Protein AF-A0A223D2G5-F1 (afdb_monomer)

Foldseek 3Di:
DDDDDDDDDDDDDDDDDPDDDDDPPDPVPPDPPDLQAEEEEEAQDDDPVSVVVLVVLLVVLCVVLNHHYYYFYLVDVVRVVCQVVPPNHAEYEYAPPRPCPLVVCVVCLRHAYEHEKDDDFDPHFRYEYEYAPLLLLLLQLLQVQLQLQVPPPKAAEEEDQDDDDLPRSSLLSSQLSVVVNVDDDHHHYDHLCLLLLNDPDDDDDDDDDSPDPDGITQAYEHPDDHDPSSLVSCVPPNHAYEYSIDDSDDDRPPVRDQKYFDDCVSQSSNVVSVCSSVVNDTHRYYDHTDDLAGMDGPHCVSGPDSVVVVVRNVQVVCVVVVVDDSNVSSVVVVVVVVPD

Nearest PDB structures (foldseek):
  2fqy-assembly1_A  TM=5.057E-01  e=6.078E-10  Treponema pallidum
  6shu-assembly1_A  TM=5.256E-01  e=7.507E-08  Borreliella burgdorferi JD1
  4pev-assembly3_B  TM=4.619E-01  e=1.802E-08  Aeropyrum pernix K1
  4rk1-assembly1_A  TM=4.057E-01  e=1.347E-04  Enterococcus faecium DO
  4rk1-assembly2_D  TM=4.152E-01  e=3.285E-04  Enterococcus faecium DO

Mean predicted aligned error: 11.19 Å

Organism: NCBI:txid1214604

Sequence (340 aa):
MKQGIRKLIAAGCLTAVFVSGCYKPTFENMEPSSIKWSMSFVSTAENEEEKHSVEQLVSEVASENGLSSAVVYSTDANALSQVTEYPGLDLVVAAADTPQIGELAAKHPELRFSLLGDTAEPKLSNVRHLIHDRKKLLFLAGFLAAEANRTSNAPFTVLVKEPRSADDADWQMILAGHHYAGRNDVPQQVTISALEGTTTGQGEVGQQNPGTSKLSGLSMVLLDPPSDRAWERLKASNQVLIRTDERATAVPLQDRVIAQPASLYEAALRQEAKLLVSGSWTGQQNVTLTGKRTFQVLTPAAFANGQIDVRLELIEEQIGAGSLNPEQYIAAVRQGNRAD

Secondary structure (DSSP, 8-state):
--------------------------GGG---SS---EEEEEE---SHHHHHHHHHHHHHHHHHHT-EEEEEETTSTTHHHHHTTSTT--EEEEETTSTTHHHHHHH-TTSEEEEESS-SPP-STTEEEEE--HHHHHHHHHHHHHHHTTT-SSPPEEEESSPPPTT-HHHHHHHHHHHHTT--S-PEEEEHHHHHT-----S------TT-----SSEEEE-SPPPHHHHHHHTT---EEEE----SS--TTGGGEEEEEPP-HHHHHHHHHHHHHTT----SEEEE---S-SEEES-GGGSSSTTHHHHHHHHHHHHHTTSS-TTHHHHHHHHHTT--

Radius of gyration: 28.2 Å; Cα contacts (8 Å, |Δi|>4): 554; chains: 1; bounding box: 71×59×104 Å

Structure (mmCIF, N/CA/C/O backbone):
data_AF-A0A223D2G5-F1
#
_entry.id   AF-A0A223D2G5-F1
#
loop_
_atom_site.group_PDB
_atom_site.id
_atom_site.type_symbol
_atom_site.label_atom_id
_atom_site.label_alt_id
_atom_site.label_comp_id
_atom_site.label_asym_id
_atom_site.label_entity_id
_atom_site.label_seq_id
_atom_site.pdbx_PDB_ins_code
_atom_site.Cartn_x
_atom_site.Cartn_y
_atom_site.Cartn_z
_atom_site.occupancy
_atom_site.B_iso_or_equiv
_atom_site.auth_seq_id
_atom_site.auth_comp_id
_atom_site.auth_asym_id
_atom_site.auth_atom_id
_atom_site.pdbx_PDB_model_num
ATOM 1 N N . MET A 1 1 ? 13.159 -27.553 76.177 1.00 37.53 1 MET A N 1
ATOM 2 C CA . MET A 1 1 ? 13.394 -26.098 76.309 1.00 37.53 1 MET A CA 1
ATOM 3 C C . MET A 1 1 ? 12.063 -25.373 76.135 1.00 37.53 1 MET A C 1
ATOM 5 O O . MET A 1 1 ? 11.369 -25.675 75.180 1.00 37.53 1 MET A O 1
ATOM 9 N N . LYS A 1 2 ? 11.715 -24.535 77.127 1.00 33.31 2 LYS A N 1
ATOM 10 C CA . LYS A 1 2 ? 10.788 -23.373 77.168 1.00 33.31 2 LYS A CA 1
ATOM 11 C C . LYS A 1 2 ? 9.828 -23.184 75.967 1.00 33.31 2 LYS A C 1
ATOM 13 O O . LYS A 1 2 ? 10.288 -23.031 74.849 1.00 33.31 2 LYS A O 1
ATOM 18 N N . GLN A 1 3 ? 8.508 -23.317 76.146 1.00 29.28 3 GLN A N 1
ATOM 19 C CA . GLN A 1 3 ? 7.530 -22.305 76.630 1.00 29.28 3 GLN A CA 1
ATOM 20 C C . GLN A 1 3 ? 7.256 -21.122 75.675 1.00 29.28 3 GLN A C 1
ATOM 22 O O . GLN A 1 3 ? 8.176 -20.398 75.319 1.00 29.28 3 GLN A O 1
ATOM 27 N N . GLY A 1 4 ? 5.956 -20.885 75.409 1.00 31.52 4 GLY A N 1
ATOM 28 C CA . GLY A 1 4 ? 5.366 -19.683 74.781 1.00 31.52 4 GLY A CA 1
ATOM 29 C C . GLY A 1 4 ? 4.547 -20.020 73.523 1.00 31.52 4 GLY A C 1
ATOM 30 O O . GLY A 1 4 ? 5.124 -20.054 72.452 1.00 31.52 4 GLY A O 1
ATOM 31 N N . ILE A 1 5 ? 3.280 -20.468 73.523 1.00 35.50 5 ILE A N 1
ATOM 32 C CA . ILE A 1 5 ? 2.017 -20.009 74.146 1.00 35.50 5 ILE A CA 1
ATOM 33 C C . ILE A 1 5 ? 1.458 -18.684 73.570 1.00 35.50 5 ILE A C 1
ATOM 35 O O . ILE A 1 5 ? 2.040 -17.629 73.789 1.00 35.50 5 ILE A O 1
ATOM 39 N N . ARG A 1 6 ? 0.213 -18.810 73.048 1.00 32.41 6 ARG A N 1
ATOM 40 C CA . ARG A 1 6 ? -0.881 -17.834 72.769 1.00 32.41 6 ARG A CA 1
ATOM 41 C C . ARG A 1 6 ? -0.892 -17.155 71.390 1.00 32.41 6 ARG A C 1
ATOM 43 O O . ARG A 1 6 ? 0.118 -16.617 70.983 1.00 32.41 6 ARG A O 1
ATOM 50 N N . LYS A 1 7 ? -2.022 -17.043 70.672 1.00 32.31 7 LYS A N 1
ATOM 51 C CA . LYS A 1 7 ? -3.437 -17.510 70.786 1.00 32.31 7 LYS A CA 1
ATOM 52 C C . LYS A 1 7 ? -4.109 -17.148 69.433 1.00 32.31 7 LYS A C 1
ATOM 54 O O . LYS A 1 7 ? -3.772 -16.103 68.898 1.00 32.31 7 LYS A O 1
ATOM 59 N N . LEU A 1 8 ? -4.854 -18.063 68.792 1.00 30.55 8 LEU A N 1
ATOM 60 C CA . LEU A 1 8 ? -6.338 -18.132 68.682 1.00 30.55 8 LEU A CA 1
ATOM 61 C C . LEU A 1 8 ? -7.004 -16.890 68.046 1.00 30.55 8 LEU A C 1
ATOM 63 O O . LEU A 1 8 ? -6.718 -15.779 68.460 1.00 30.55 8 LEU A O 1
ATOM 67 N N . ILE A 1 9 ? -7.950 -17.021 67.107 1.00 31.73 9 ILE A N 1
ATOM 68 C CA . ILE A 1 9 ? -9.229 -17.737 67.281 1.00 31.73 9 ILE A CA 1
ATOM 69 C C . ILE A 1 9 ? -9.618 -18.583 66.058 1.00 31.73 9 ILE A C 1
ATOM 71 O O . ILE A 1 9 ? -9.505 -18.168 64.910 1.00 31.73 9 ILE A O 1
ATOM 75 N N . ALA A 1 10 ? -10.127 -19.769 66.381 1.00 29.67 10 ALA A N 1
ATOM 76 C CA . ALA A 1 10 ? -10.822 -20.708 65.522 1.00 29.67 10 ALA A CA 1
ATOM 77 C C . ALA A 1 10 ? -12.344 -20.531 65.625 1.00 29.67 10 ALA A C 1
ATOM 79 O O . ALA A 1 10 ? -12.839 -20.181 66.693 1.00 29.67 10 ALA A O 1
ATOM 80 N N . ALA A 1 11 ? -13.061 -20.885 64.561 1.00 27.53 11 ALA A N 1
ATOM 81 C CA . ALA A 1 11 ? -14.332 -21.622 64.559 1.00 27.53 11 ALA A CA 1
ATOM 82 C C . ALA A 1 11 ? -14.759 -21.716 63.086 1.00 27.53 11 ALA A C 1
ATOM 84 O O . ALA A 1 11 ? -14.765 -20.711 62.392 1.00 27.53 11 ALA A O 1
ATOM 85 N N . GLY A 1 12 ? -15.085 -22.851 62.493 1.00 26.83 12 GLY A N 1
ATOM 86 C CA . GLY A 1 12 ? -15.422 -24.167 63.009 1.00 26.83 12 GLY A CA 1
ATOM 87 C C . GLY A 1 12 ? -16.301 -24.792 61.926 1.00 26.83 12 GLY A C 1
ATOM 88 O O . GLY A 1 12 ? -17.204 -24.135 61.418 1.00 26.83 12 GLY A O 1
ATOM 89 N N . CYS A 1 13 ? -15.987 -26.018 61.517 1.00 32.03 13 CYS A N 1
ATOM 90 C CA . CYS A 1 13 ? -16.789 -26.775 60.562 1.00 32.03 13 CYS A CA 1
ATOM 91 C C . CYS A 1 13 ? -18.241 -26.890 61.041 1.00 32.03 13 CYS A C 1
ATOM 93 O O . CYS A 1 13 ? -18.459 -27.225 62.205 1.00 32.03 13 CYS A O 1
ATOM 95 N N . LEU A 1 14 ? -19.210 -26.759 60.134 1.00 27.70 14 LEU A N 1
ATOM 96 C CA . LEU A 1 14 ? -20.428 -27.556 60.228 1.00 27.70 14 LEU A CA 1
ATOM 97 C C . LEU A 1 14 ? -21.047 -27.800 58.850 1.00 27.70 14 LEU A C 1
ATOM 99 O O . LEU A 1 14 ? -21.537 -26.914 58.160 1.00 27.70 14 LEU A O 1
ATOM 103 N N . THR A 1 15 ? -20.918 -29.066 58.487 1.00 33.78 15 THR A N 1
ATOM 104 C CA . THR A 1 15 ? -21.748 -29.911 57.642 1.00 33.78 15 THR A CA 1
ATOM 105 C C . THR A 1 15 ? -23.157 -29.386 57.347 1.00 33.78 15 THR A C 1
ATOM 107 O O . THR A 1 15 ? -23.914 -29.032 58.245 1.00 33.78 15 THR A O 1
ATOM 110 N N . ALA A 1 16 ? -23.474 -29.444 56.052 1.00 38.78 16 ALA A N 1
ATOM 111 C CA . ALA A 1 16 ? -24.774 -29.498 55.394 1.00 38.78 16 ALA A CA 1
ATOM 112 C C . ALA A 1 16 ? -26.032 -29.495 56.283 1.00 38.78 16 ALA A C 1
ATOM 114 O O . ALA A 1 16 ? -26.332 -30.466 56.976 1.00 38.78 16 ALA A O 1
ATOM 115 N N . VAL A 1 17 ? -26.871 -28.483 56.062 1.00 30.70 17 VAL A N 1
ATOM 116 C CA . VAL A 1 17 ? -28.320 -28.669 56.085 1.00 30.70 17 VAL A CA 1
ATOM 117 C C . VAL A 1 17 ? -28.829 -28.352 54.682 1.00 30.70 17 VAL A C 1
ATOM 119 O O . VAL A 1 17 ? -28.911 -27.195 54.277 1.00 30.70 17 VAL A O 1
ATOM 122 N N . PHE A 1 18 ? -29.150 -29.403 53.925 1.00 38.38 18 PHE A N 1
ATOM 123 C CA . PHE A 1 18 ? -30.094 -29.299 52.820 1.00 38.38 18 PHE A CA 1
ATOM 124 C C . PHE A 1 18 ? -31.448 -28.935 53.433 1.00 38.38 18 PHE A C 1
ATOM 126 O O . PHE A 1 18 ? -32.161 -29.805 53.928 1.00 38.38 18 PHE A O 1
ATOM 133 N N . VAL A 1 19 ? -31.783 -27.645 53.436 1.00 34.88 19 VAL A N 1
ATOM 134 C CA . VAL A 1 19 ? -33.164 -27.200 53.615 1.00 34.88 19 VAL A CA 1
ATOM 135 C C . VAL A 1 19 ? -33.706 -26.871 52.236 1.00 34.88 19 VAL A C 1
ATOM 137 O O . VAL A 1 19 ? -33.241 -25.966 51.549 1.00 34.88 19 VAL A O 1
ATOM 140 N N . SER A 1 20 ? -34.687 -27.671 51.847 1.00 40.97 20 SER A N 1
ATOM 141 C CA . SER A 1 20 ? -35.637 -27.440 50.773 1.00 40.97 20 SER A CA 1
ATOM 142 C C . SER A 1 20 ? -36.076 -25.976 50.677 1.00 40.97 20 SER A C 1
ATOM 144 O O . SER A 1 20 ? -36.688 -25.440 51.599 1.00 40.97 20 SER A O 1
ATOM 146 N N . GLY A 1 21 ? -35.839 -25.367 49.522 1.00 27.62 21 GLY A N 1
ATOM 147 C CA . GLY A 1 21 ? -36.416 -24.087 49.142 1.00 27.62 21 GLY A CA 1
ATOM 148 C C . GLY A 1 21 ? -36.098 -23.834 47.679 1.00 27.62 21 GLY A C 1
ATOM 149 O O . GLY A 1 21 ? -34.938 -23.685 47.315 1.00 27.62 21 GLY A O 1
ATOM 150 N N . CYS A 1 22 ? -37.119 -23.854 46.826 1.00 42.62 22 CYS A N 1
ATOM 151 C CA . CYS A 1 22 ? -36.996 -23.513 45.416 1.00 42.62 22 CYS A CA 1
ATOM 152 C C . CYS A 1 22 ? -36.481 -22.075 45.282 1.00 42.62 22 CYS A C 1
ATOM 154 O O . CYS A 1 22 ? -37.261 -21.134 45.369 1.00 42.62 22 CYS A O 1
ATOM 156 N N . TYR A 1 23 ? -35.185 -21.906 45.041 1.00 35.00 23 TYR A N 1
ATOM 157 C CA . TYR A 1 23 ? -34.652 -20.685 44.458 1.00 35.00 23 TYR A CA 1
ATOM 158 C C . TYR A 1 23 ? -34.123 -21.059 43.078 1.00 35.00 23 TYR A C 1
ATOM 160 O O . TYR A 1 23 ? -33.029 -21.600 42.930 1.00 35.00 23 TYR A O 1
ATOM 168 N N . LYS A 1 24 ? -34.944 -20.817 42.047 1.00 34.44 24 LYS A N 1
ATOM 169 C CA . LYS A 1 24 ? -34.395 -20.591 40.709 1.00 34.44 24 LYS A CA 1
ATOM 170 C C . LYS A 1 24 ? -33.398 -19.443 40.882 1.00 34.44 24 LYS A C 1
ATOM 172 O O . LYS A 1 24 ? -33.825 -18.410 41.399 1.00 34.44 24 LYS A O 1
ATOM 177 N N . PRO A 1 25 ? -32.120 -19.579 40.500 1.00 39.22 25 PRO A N 1
ATOM 178 C CA . PRO A 1 25 ? -31.282 -18.401 40.385 1.00 39.22 25 PRO A CA 1
ATOM 179 C C . PRO A 1 25 ? -31.980 -17.485 39.377 1.00 39.22 25 PRO A C 1
ATOM 181 O O . PRO A 1 25 ? -32.162 -17.845 38.213 1.00 39.22 25 PRO A O 1
ATOM 184 N N . THR A 1 26 ? -32.488 -16.349 39.844 1.00 38.44 26 THR A N 1
ATOM 185 C CA . THR A 1 26 ? -32.892 -15.273 38.954 1.00 38.44 26 THR A CA 1
ATOM 186 C C . THR A 1 26 ? -31.618 -14.815 38.257 1.00 38.44 26 THR A C 1
ATOM 188 O O . THR A 1 26 ? -30.628 -14.471 38.901 1.00 38.44 26 THR A O 1
ATOM 191 N N . PHE A 1 27 ? -31.636 -14.842 36.925 1.00 40.78 27 PHE A N 1
ATOM 192 C CA . PHE A 1 27 ? -30.555 -14.360 36.058 1.00 40.78 27 PHE A CA 1
ATOM 193 C C . PHE A 1 27 ? -30.196 -12.876 36.295 1.00 40.78 27 PHE A C 1
ATOM 195 O O . PHE A 1 27 ? -29.251 -12.376 35.703 1.00 40.78 27 PHE A O 1
ATOM 202 N N . GLU A 1 28 ? -30.919 -12.182 37.177 1.00 36.84 28 GLU A N 1
ATOM 203 C CA . GLU A 1 28 ? -30.752 -10.768 37.519 1.00 36.84 28 GLU A CA 1
ATOM 204 C C . GLU A 1 28 ? -29.500 -10.467 38.360 1.00 36.84 28 GLU A C 1
ATOM 206 O O . GLU A 1 28 ? -29.087 -9.316 38.408 1.00 36.84 28 GLU A O 1
ATOM 211 N N . ASN A 1 29 ? -28.857 -11.476 38.969 1.00 37.84 29 ASN A N 1
ATOM 212 C CA . ASN A 1 29 ? -27.628 -11.294 39.762 1.00 37.84 29 ASN A CA 1
ATOM 213 C C . ASN A 1 29 ? -26.363 -11.877 39.106 1.00 37.84 29 ASN A C 1
ATOM 215 O O . ASN A 1 29 ? -25.328 -11.999 39.762 1.00 37.84 29 ASN A O 1
ATOM 219 N N . MET A 1 30 ? -26.418 -12.246 37.823 1.00 34.00 30 MET A N 1
ATOM 220 C CA . MET A 1 30 ? -25.195 -12.401 37.038 1.00 34.00 30 MET A CA 1
ATOM 221 C C . MET A 1 30 ? -24.805 -11.014 36.531 1.00 34.00 30 MET A C 1
ATOM 223 O O . MET A 1 30 ? -25.292 -10.574 35.492 1.00 34.00 30 MET A O 1
ATOM 227 N N . GLU A 1 31 ? -23.943 -10.313 37.275 1.00 39.59 31 GLU A N 1
ATOM 228 C CA . GLU A 1 31 ? -23.205 -9.188 36.696 1.00 39.59 31 GLU A CA 1
ATOM 229 C C . GLU A 1 31 ? -22.572 -9.676 35.381 1.00 39.59 31 GLU A C 1
ATOM 231 O O . GLU A 1 31 ? -21.961 -10.753 35.372 1.00 39.59 31 GLU A O 1
ATOM 236 N N . PRO A 1 32 ? -22.739 -8.958 34.256 1.00 40.78 32 PRO A N 1
ATOM 237 C CA . PRO A 1 32 ? -22.125 -9.366 33.006 1.00 40.78 32 PRO A CA 1
ATOM 238 C C . PRO A 1 32 ? -20.607 -9.331 33.204 1.00 40.78 32 PRO A C 1
ATOM 240 O O . PRO A 1 32 ? -19.995 -8.269 33.264 1.00 40.78 32 PRO A O 1
ATOM 243 N N . SER A 1 33 ? -19.996 -10.508 33.339 1.00 44.03 33 SER A N 1
ATOM 244 C CA . SER A 1 33 ? -18.597 -10.692 33.745 1.00 44.03 33 SER A CA 1
ATOM 245 C C . SER A 1 33 ? -17.574 -10.341 32.658 1.00 44.03 33 SER A C 1
ATOM 247 O O . SER A 1 33 ? -16.435 -10.797 32.702 1.00 44.03 33 SER A O 1
ATOM 249 N N . SER A 1 34 ? -17.959 -9.559 31.657 1.00 53.50 34 SER A N 1
ATOM 250 C CA . SER A 1 34 ? -17.063 -9.081 30.613 1.00 53.50 34 SER A CA 1
ATOM 251 C C . SER A 1 34 ? -17.597 -7.760 30.085 1.00 53.50 34 SER A C 1
ATOM 253 O O . SER A 1 34 ? -18.718 -7.717 29.573 1.00 53.50 34 SER A O 1
ATOM 255 N N . ILE A 1 35 ? -16.789 -6.702 30.168 1.00 55.06 35 ILE A N 1
ATOM 256 C CA . ILE A 1 35 ? -16.956 -5.528 29.309 1.00 55.06 35 ILE A CA 1
ATOM 257 C C . ILE A 1 35 ? -16.935 -6.073 27.879 1.00 55.06 35 ILE A C 1
ATOM 259 O O . ILE A 1 35 ? -15.904 -6.559 27.415 1.00 55.06 35 ILE A O 1
ATOM 263 N N . LYS A 1 36 ? -18.100 -6.111 27.227 1.00 72.69 36 LYS A N 1
ATOM 264 C CA . LYS A 1 36 ? -18.200 -6.548 25.837 1.00 72.69 36 LYS A CA 1
ATOM 265 C C . LYS A 1 36 ? -17.762 -5.380 24.975 1.00 72.69 36 LYS A C 1
ATOM 267 O O . LYS A 1 36 ? -18.589 -4.570 24.579 1.00 72.69 36 LYS A O 1
ATOM 272 N N . TRP A 1 37 ? -16.458 -5.298 24.750 1.00 86.00 37 TRP A N 1
ATOM 273 C CA . TRP A 1 37 ? -15.884 -4.402 23.762 1.00 86.00 37 TRP A CA 1
ATOM 274 C C . TRP A 1 37 ? -16.537 -4.659 22.395 1.00 86.00 37 TRP A C 1
ATOM 276 O O . TRP A 1 37 ? -16.805 -5.814 22.022 1.00 86.00 37 TRP A O 1
ATOM 286 N N . SER A 1 38 ? -16.795 -3.590 21.650 1.00 89.81 38 SER A N 1
ATOM 287 C CA . SER A 1 38 ? -17.381 -3.677 20.312 1.00 89.81 38 SER A CA 1
ATOM 288 C C . SER A 1 38 ? -16.511 -2.996 19.265 1.00 89.81 38 SER A C 1
ATOM 290 O O . SER A 1 38 ? -15.973 -1.908 19.485 1.00 89.81 38 SER A O 1
ATOM 292 N N . MET A 1 39 ? -16.386 -3.643 18.108 1.00 91.25 39 MET A N 1
ATOM 293 C CA . MET A 1 39 ? -15.608 -3.156 16.976 1.00 91.25 39 MET A CA 1
ATOM 294 C C . MET A 1 39 ? -16.465 -3.108 15.710 1.00 91.25 39 MET A C 1
ATOM 296 O O . MET A 1 39 ? -17.085 -4.097 15.332 1.00 91.25 39 MET A O 1
ATOM 300 N N . SER A 1 40 ? -16.441 -1.983 15.004 1.00 91.00 40 SER A N 1
ATOM 301 C CA . SER A 1 40 ? -17.031 -1.861 13.673 1.00 91.00 40 SER A CA 1
ATOM 302 C C . SER A 1 40 ? -15.933 -1.819 12.621 1.00 91.00 40 SER A C 1
ATOM 304 O O . SER A 1 40 ? -14.971 -1.061 12.747 1.00 91.00 40 SER A O 1
ATOM 306 N N . PHE A 1 41 ? -16.099 -2.596 11.557 1.00 89.94 41 PHE A N 1
ATOM 307 C CA . PHE A 1 41 ? -15.239 -2.539 10.383 1.00 89.94 41 PHE A CA 1
ATOM 308 C C . PHE A 1 41 ? -15.969 -1.849 9.232 1.00 89.94 41 PHE A C 1
ATOM 310 O O . PHE A 1 41 ? -17.074 -2.251 8.874 1.00 89.94 41 PHE A O 1
ATOM 317 N N . VAL A 1 42 ? -15.362 -0.815 8.654 1.00 88.81 42 VAL A N 1
ATOM 318 C CA . VAL A 1 42 ? -15.889 -0.129 7.472 1.00 88.81 42 VAL A CA 1
ATOM 319 C C . VAL A 1 42 ? -15.191 -0.677 6.234 1.00 88.81 42 VAL A C 1
ATOM 321 O O . VAL A 1 42 ? -13.984 -0.506 6.064 1.00 88.81 42 VAL A O 1
ATOM 324 N N . SER A 1 43 ? -15.962 -1.338 5.376 1.00 84.38 43 SER A N 1
ATOM 325 C CA . SER A 1 43 ? -15.492 -1.995 4.160 1.00 84.38 43 SER A CA 1
ATOM 326 C C . SER A 1 43 ? -15.958 -1.262 2.906 1.00 84.38 43 SER A C 1
ATOM 328 O O . SER A 1 43 ? -17.064 -0.724 2.862 1.00 84.38 43 SER A O 1
ATOM 330 N N . THR A 1 44 ? -15.134 -1.300 1.862 1.00 81.25 44 THR A N 1
ATOM 331 C CA . THR A 1 44 ? -15.483 -0.838 0.512 1.00 81.25 44 THR A CA 1
ATOM 332 C C . THR A 1 44 ? -15.893 -1.986 -0.418 1.00 81.25 44 THR A C 1
ATOM 334 O O . THR A 1 44 ? -16.031 -1.758 -1.613 1.00 81.25 44 THR A O 1
ATOM 337 N N . ALA A 1 45 ? -16.052 -3.212 0.099 1.00 81.44 45 ALA A N 1
ATOM 338 C CA . ALA A 1 45 ? -16.430 -4.382 -0.694 1.00 81.44 45 ALA A CA 1
ATOM 339 C C . ALA A 1 45 ? -17.749 -4.154 -1.449 1.00 81.44 45 ALA A C 1
ATOM 341 O O . ALA A 1 45 ? -18.759 -3.769 -0.852 1.00 81.44 45 ALA A O 1
ATOM 342 N N . GLU A 1 46 ? -17.745 -4.426 -2.755 1.00 79.19 46 GLU A N 1
ATOM 343 C CA . GLU A 1 46 ? -18.891 -4.133 -3.624 1.00 79.19 46 GLU A CA 1
ATOM 344 C C . GLU A 1 46 ? -19.725 -5.383 -3.924 1.00 79.19 46 GLU A C 1
ATOM 346 O O . GLU A 1 46 ? -20.959 -5.327 -3.901 1.00 79.19 46 GLU A O 1
ATOM 351 N N . ASN A 1 47 ? -19.069 -6.521 -4.177 1.00 84.94 47 ASN A N 1
ATOM 352 C CA . ASN A 1 47 ? -19.737 -7.773 -4.537 1.00 84.94 47 ASN A CA 1
ATOM 353 C C . ASN A 1 47 ? -19.962 -8.696 -3.328 1.00 84.94 47 ASN A C 1
ATOM 355 O O . ASN A 1 47 ? -19.282 -8.605 -2.310 1.00 84.94 47 ASN A O 1
ATOM 359 N N . GLU A 1 48 ? -20.935 -9.601 -3.440 1.00 86.94 48 GLU A N 1
ATOM 360 C CA . GLU A 1 48 ? -21.357 -10.463 -2.326 1.00 86.94 48 GLU A CA 1
ATOM 361 C C . GLU A 1 48 ? -20.267 -11.444 -1.861 1.00 86.94 48 GLU A C 1
ATOM 363 O O . GLU A 1 48 ? -20.213 -11.777 -0.680 1.00 86.94 48 GLU A O 1
ATOM 368 N N . GLU A 1 49 ? -19.366 -11.875 -2.749 1.00 85.81 49 GLU A N 1
ATOM 369 C CA . GLU A 1 49 ? -18.253 -12.765 -2.386 1.00 85.81 49 GLU A CA 1
ATOM 370 C C . GLU A 1 49 ? -17.219 -12.044 -1.508 1.00 85.81 49 GLU A C 1
ATOM 372 O O . GLU A 1 49 ? -16.772 -12.575 -0.485 1.00 85.81 49 GLU A O 1
ATOM 377 N N . GLU A 1 50 ? -16.875 -10.805 -1.865 1.00 83.69 50 GLU A N 1
ATOM 378 C CA . GLU A 1 50 ? -16.009 -9.934 -1.071 1.00 83.69 50 GLU A CA 1
ATOM 379 C C . GLU A 1 50 ? -16.659 -9.577 0.264 1.00 83.69 50 GLU A C 1
ATOM 381 O O . GLU A 1 50 ? -16.009 -9.678 1.306 1.00 83.69 50 GLU A O 1
ATOM 386 N N . LYS A 1 51 ? -17.949 -9.213 0.257 1.00 87.88 51 LYS A N 1
ATOM 387 C CA . LYS A 1 51 ? -18.699 -8.917 1.485 1.00 87.88 51 LYS A CA 1
ATOM 388 C C . LYS A 1 51 ? -18.687 -10.103 2.440 1.00 87.88 51 LYS A C 1
ATOM 390 O O . LYS A 1 51 ? -18.326 -9.921 3.600 1.00 87.88 51 LYS A O 1
ATOM 395 N N . HIS A 1 52 ? -18.988 -11.303 1.942 1.00 88.94 52 HIS A N 1
ATOM 396 C CA . HIS A 1 52 ? -18.970 -12.527 2.739 1.00 88.94 52 HIS A CA 1
ATOM 397 C C . HIS A 1 52 ? -17.578 -12.821 3.314 1.00 88.94 52 HIS A C 1
ATOM 399 O O . HIS A 1 52 ? -17.446 -13.157 4.490 1.00 88.94 52 HIS A O 1
ATOM 405 N N . SER A 1 53 ? -16.526 -12.637 2.511 1.00 87.88 53 SER A N 1
ATOM 406 C CA . SER A 1 53 ? -15.140 -12.830 2.955 1.00 87.88 53 SER A CA 1
ATOM 407 C C . SER A 1 53 ? -14.751 -11.851 4.068 1.00 87.88 53 SER A C 1
ATOM 409 O O . SER A 1 53 ? -14.102 -12.235 5.043 1.00 87.88 53 SER A O 1
ATOM 411 N N . VAL A 1 54 ? -15.175 -10.588 3.955 1.00 89.00 54 VAL A N 1
ATOM 412 C CA . VAL A 1 54 ? -14.960 -9.562 4.983 1.00 89.00 54 VAL A CA 1
ATOM 413 C C . VAL A 1 54 ? -15.727 -9.894 6.264 1.00 89.00 54 VAL A C 1
ATOM 415 O O . VAL A 1 54 ? -15.143 -9.844 7.345 1.00 89.00 54 VAL A O 1
ATOM 418 N N . GLU A 1 55 ? -17.005 -10.261 6.165 1.00 91.69 55 GLU A N 1
ATOM 419 C CA . GLU A 1 55 ? -17.824 -10.657 7.319 1.00 91.69 55 GLU A CA 1
ATOM 420 C C . GLU A 1 55 ? -17.224 -11.853 8.054 1.00 91.69 55 GLU A C 1
ATOM 422 O O . GLU A 1 55 ? -17.126 -11.836 9.282 1.00 91.69 55 GLU A O 1
ATOM 427 N N . GLN A 1 56 ? -16.771 -12.867 7.312 1.00 92.62 56 GLN A N 1
ATOM 428 C CA . GLN A 1 56 ? -16.131 -14.043 7.888 1.00 92.62 56 GLN A CA 1
ATOM 429 C C . GLN A 1 56 ? -14.857 -13.664 8.649 1.00 92.62 56 GLN A C 1
ATOM 431 O O . GLN A 1 56 ? -14.697 -14.071 9.799 1.00 92.62 56 GLN A O 1
ATOM 436 N N . LEU A 1 57 ? -13.981 -12.853 8.047 1.00 92.12 57 LEU A N 1
ATOM 437 C CA . LEU A 1 57 ? -12.746 -12.399 8.686 1.00 92.12 57 LEU A CA 1
ATOM 438 C C . LEU A 1 57 ? -13.027 -11.584 9.958 1.00 92.12 57 LEU A C 1
ATOM 440 O O . LEU A 1 57 ? -12.418 -11.826 11.000 1.00 92.12 57 LEU A O 1
ATOM 444 N N . VAL A 1 58 ? -13.955 -10.628 9.894 1.00 92.44 58 VAL A N 1
ATOM 445 C CA . VAL A 1 58 ? -14.312 -9.785 11.045 1.00 92.44 58 VAL A CA 1
ATOM 446 C C . VAL A 1 58 ? -14.931 -10.631 12.160 1.00 92.44 58 VAL A C 1
ATOM 448 O O . VAL A 1 58 ? -14.546 -10.483 13.321 1.00 92.44 58 VAL A O 1
ATOM 451 N N . SER A 1 59 ? -15.821 -11.566 11.815 1.00 91.88 59 SER A N 1
ATOM 452 C CA . SER A 1 59 ? -16.437 -12.486 12.774 1.00 91.88 59 SER A CA 1
ATOM 453 C C . SER A 1 59 ? -15.421 -13.434 13.414 1.00 91.88 59 SER A C 1
ATOM 455 O O . SER A 1 59 ? -15.519 -13.705 14.611 1.00 91.88 59 SER A O 1
ATOM 457 N N . GLU A 1 60 ? -14.457 -13.950 12.647 1.00 94.19 60 GLU A N 1
ATOM 458 C CA . GLU A 1 60 ? -13.377 -14.801 13.154 1.00 94.19 60 GLU A CA 1
ATOM 459 C C . GLU A 1 60 ? -12.543 -14.042 14.190 1.00 94.19 60 GLU A C 1
ATOM 461 O O . GLU A 1 60 ? -12.442 -14.469 15.342 1.00 94.19 60 GLU A O 1
ATOM 466 N N . VAL A 1 61 ? -12.030 -12.865 13.819 1.00 93.06 61 VAL A N 1
ATOM 467 C CA . VAL A 1 61 ? -11.205 -12.035 14.707 1.00 93.06 61 VAL A CA 1
ATOM 468 C C . VAL A 1 61 ? -11.979 -11.616 15.957 1.00 93.06 61 VAL A C 1
ATOM 470 O O . VAL A 1 61 ? -11.433 -11.644 17.063 1.00 93.06 61 VAL A O 1
ATOM 473 N N . ALA A 1 62 ? -13.254 -11.251 15.815 1.00 90.69 62 ALA A N 1
ATOM 474 C CA . ALA A 1 62 ? -14.089 -10.887 16.952 1.00 90.69 62 ALA A CA 1
ATOM 475 C C . ALA A 1 62 ? -14.300 -12.071 17.906 1.00 90.69 62 ALA A C 1
ATOM 477 O O . ALA A 1 62 ? -14.123 -11.920 19.116 1.00 90.69 62 ALA A O 1
ATOM 478 N N . SER A 1 63 ? -14.603 -13.258 17.370 1.00 89.69 63 SER A N 1
ATOM 479 C CA . SER A 1 63 ? -14.781 -14.484 18.155 1.00 89.69 63 SER A CA 1
ATOM 480 C C . SER A 1 63 ? -13.512 -14.876 18.913 1.00 89.69 63 SER A C 1
ATOM 482 O O . SER A 1 63 ? -13.591 -15.227 20.089 1.00 89.69 63 SER A O 1
ATOM 484 N N . GLU A 1 64 ? -12.343 -14.799 18.274 1.00 92.56 64 GLU A N 1
ATOM 485 C CA . GLU A 1 64 ? -11.050 -15.102 18.908 1.00 92.56 64 GLU A CA 1
ATOM 486 C C . GLU A 1 64 ? -10.745 -14.197 20.110 1.00 92.56 64 GLU A C 1
ATOM 488 O O . GLU A 1 64 ? -10.068 -14.613 21.050 1.00 92.56 64 GLU A O 1
ATOM 493 N N . ASN A 1 65 ? -11.248 -12.961 20.084 1.00 89.25 65 ASN A N 1
ATOM 494 C CA . ASN A 1 65 ? -10.951 -11.931 21.077 1.00 89.25 65 ASN A CA 1
ATOM 49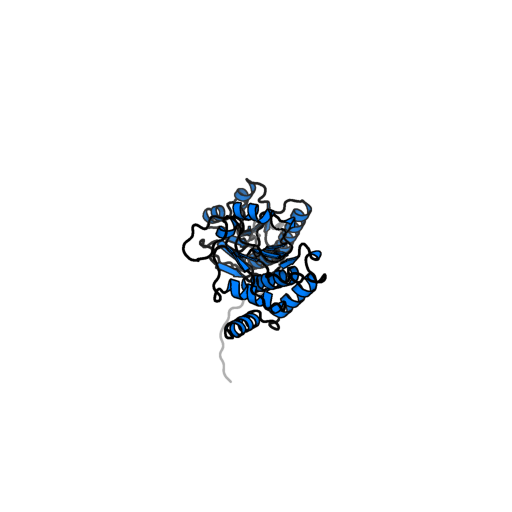5 C C . ASN A 1 65 ? -12.125 -11.656 22.037 1.00 89.25 65 ASN A C 1
ATOM 497 O O . ASN A 1 65 ? -12.017 -10.788 22.900 1.00 89.25 65 ASN A O 1
ATOM 501 N N . GLY A 1 66 ? -13.243 -12.383 21.921 1.00 87.69 66 GLY A N 1
ATOM 502 C CA . GLY A 1 66 ? -14.429 -12.172 22.760 1.00 87.69 66 GLY A CA 1
ATOM 503 C C . GLY A 1 66 ? -15.121 -10.820 22.533 1.00 87.69 66 GLY A C 1
ATOM 504 O O . GLY A 1 66 ? -15.719 -10.273 23.460 1.00 87.69 66 GLY A O 1
ATOM 505 N N . LEU A 1 67 ? -15.022 -10.277 21.319 1.00 89.38 67 LEU A N 1
ATOM 506 C CA . LEU A 1 67 ? -15.600 -8.998 20.914 1.00 89.38 67 LEU A CA 1
ATOM 507 C C . LEU A 1 67 ? -16.980 -9.185 20.282 1.00 89.38 67 LEU A C 1
ATOM 509 O O . LEU A 1 67 ? -17.268 -10.206 19.657 1.00 89.38 67 LEU A O 1
ATOM 513 N N . SER A 1 68 ? -17.812 -8.151 20.373 1.00 88.94 68 SER A N 1
ATOM 514 C CA . SER A 1 68 ? -18.904 -7.977 19.410 1.00 88.94 68 SER A CA 1
ATOM 515 C C . SER A 1 68 ? -18.388 -7.241 18.174 1.00 88.94 68 SER A C 1
ATOM 517 O O . SER A 1 68 ? -17.473 -6.421 18.281 1.00 88.94 68 SER A O 1
ATOM 519 N N . SER A 1 69 ? -18.925 -7.563 16.996 1.00 89.25 69 SER A N 1
ATOM 520 C CA . SER A 1 69 ? -18.514 -6.898 15.762 1.00 89.25 69 SER A CA 1
ATOM 521 C C . SER A 1 69 ? -19.665 -6.615 14.810 1.00 89.25 69 SER A C 1
ATOM 523 O O . SER A 1 69 ? -20.683 -7.307 14.824 1.00 89.25 69 SER A O 1
ATOM 525 N N . ALA A 1 70 ? -19.477 -5.581 13.995 1.00 88.25 70 ALA A N 1
ATOM 526 C CA . ALA A 1 70 ? -20.341 -5.230 12.880 1.00 88.25 70 ALA A CA 1
ATOM 527 C C . ALA A 1 70 ? -19.486 -4.871 11.660 1.00 88.25 70 ALA A C 1
ATOM 529 O O . ALA A 1 70 ? -18.370 -4.360 11.797 1.00 88.25 70 ALA A O 1
ATOM 530 N N . VAL A 1 71 ? -20.019 -5.125 10.467 1.00 88.50 71 VAL A N 1
ATOM 531 C CA . VAL A 1 71 ? -19.437 -4.664 9.204 1.00 88.50 71 VAL A CA 1
ATOM 532 C C . VAL A 1 71 ? -20.375 -3.633 8.601 1.00 88.50 71 VAL A C 1
ATOM 534 O O . VAL A 1 71 ? -21.583 -3.847 8.526 1.00 88.50 71 VAL A O 1
ATOM 537 N N . VAL A 1 72 ? -19.813 -2.505 8.185 1.00 87.56 72 VAL A N 1
ATOM 538 C CA . VAL A 1 72 ? -20.535 -1.430 7.513 1.00 87.56 72 VAL A CA 1
ATOM 539 C C . VAL A 1 72 ? -19.911 -1.192 6.150 1.00 87.56 72 VAL A C 1
ATOM 541 O O . VAL A 1 72 ? -18.694 -1.084 6.030 1.00 87.56 72 VAL A O 1
ATOM 544 N N . TYR A 1 73 ? -20.742 -1.092 5.118 1.00 83.69 73 TYR A N 1
ATOM 545 C CA . TYR A 1 73 ? -20.283 -0.908 3.745 1.00 83.69 73 TYR A CA 1
ATOM 546 C C . TYR A 1 73 ? -20.382 0.563 3.340 1.00 83.69 73 TYR A C 1
ATOM 548 O O . TYR A 1 73 ? -21.470 1.136 3.305 1.00 83.69 73 TYR A O 1
ATOM 556 N N . SER A 1 74 ? -19.243 1.186 3.029 1.00 74.12 74 SER A N 1
ATOM 557 C CA . SER A 1 74 ? -19.151 2.628 2.753 1.00 74.12 74 SER A CA 1
ATOM 558 C C . SER A 1 74 ? -19.772 3.056 1.421 1.00 74.12 74 SER A C 1
ATOM 560 O O . SER A 1 74 ? -19.861 4.251 1.147 1.00 74.12 74 SER A O 1
ATOM 562 N N . THR A 1 75 ? -20.187 2.109 0.574 1.00 66.69 75 THR A N 1
ATOM 563 C CA . THR A 1 75 ? -20.959 2.386 -0.648 1.00 66.69 75 THR A CA 1
ATOM 564 C C . THR A 1 75 ? -22.348 2.954 -0.344 1.00 66.69 75 THR A C 1
ATOM 566 O O . THR A 1 75 ? -22.980 3.532 -1.225 1.00 66.69 75 THR A O 1
ATOM 569 N N . ASP A 1 76 ? -22.829 2.808 0.892 1.00 64.75 76 ASP A N 1
ATOM 570 C CA . ASP A 1 76 ? -24.064 3.421 1.366 1.00 64.75 76 ASP A CA 1
ATOM 571 C C . ASP A 1 76 ? -23.746 4.719 2.129 1.00 64.75 76 ASP A C 1
ATOM 573 O O . ASP A 1 76 ? -23.220 4.710 3.244 1.00 64.75 76 ASP A O 1
ATOM 577 N N . ALA A 1 77 ? -24.069 5.858 1.510 1.00 56.84 77 ALA A N 1
ATOM 578 C CA . ALA A 1 77 ? -23.789 7.191 2.045 1.00 56.84 77 ALA A CA 1
ATOM 579 C C . ALA A 1 77 ? -24.434 7.456 3.420 1.00 56.84 77 ALA A C 1
ATOM 581 O O . ALA A 1 77 ? -23.964 8.329 4.148 1.00 56.84 77 ALA A O 1
ATOM 582 N N . ASN A 1 78 ? -25.479 6.709 3.794 1.00 65.12 78 ASN A N 1
ATOM 583 C CA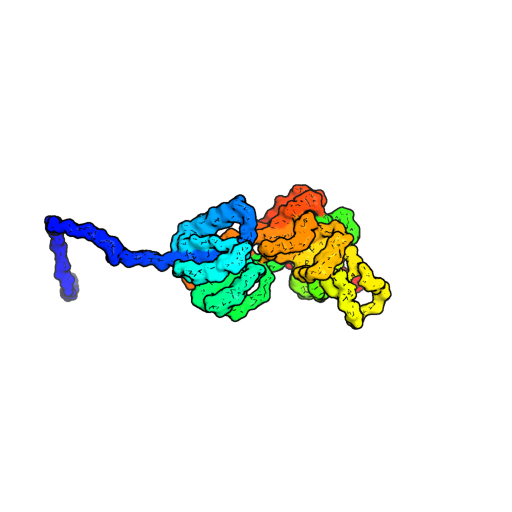 . ASN A 1 78 ? -26.115 6.819 5.109 1.00 65.12 78 ASN A CA 1
ATOM 584 C C . ASN A 1 78 ? -25.513 5.861 6.147 1.00 65.12 78 ASN A C 1
ATOM 586 O O . ASN A 1 78 ? -25.701 6.057 7.350 1.00 65.12 78 ASN A O 1
ATOM 590 N N . ALA A 1 79 ? -24.784 4.834 5.711 1.00 69.19 79 ALA A N 1
ATOM 591 C CA . ALA A 1 79 ? -24.307 3.778 6.592 1.00 69.19 79 ALA A CA 1
ATOM 592 C C . ALA A 1 79 ? -23.116 4.225 7.452 1.00 69.19 79 ALA A C 1
ATOM 594 O O . ALA A 1 79 ? -22.999 3.808 8.602 1.00 69.19 79 ALA A O 1
ATOM 595 N N . LEU A 1 80 ? -22.270 5.138 6.958 1.00 75.06 80 LEU A N 1
ATOM 596 C CA . LEU A 1 80 ? -21.119 5.616 7.729 1.00 75.06 80 LEU A CA 1
ATOM 597 C C . LEU A 1 80 ? -21.530 6.431 8.968 1.00 75.06 80 LEU A C 1
ATOM 599 O O . LEU A 1 80 ? -20.928 6.274 10.027 1.00 75.06 80 LEU A O 1
ATOM 603 N N . SER A 1 81 ? -22.581 7.252 8.872 1.00 74.31 81 SER A N 1
ATOM 604 C CA . SER A 1 81 ? -23.148 7.941 10.042 1.00 74.31 81 SER A CA 1
ATOM 605 C C . SER A 1 81 ? -23.778 6.979 11.048 1.00 74.31 81 SER A C 1
ATOM 607 O O . SER A 1 81 ? -23.774 7.265 12.237 1.00 74.31 81 SER A O 1
ATOM 609 N N . GLN A 1 82 ? -24.271 5.826 10.589 1.00 73.62 82 GLN A N 1
ATOM 610 C CA . GLN A 1 82 ? -24.858 4.803 11.457 1.00 73.62 82 GLN A CA 1
ATOM 611 C C . GLN A 1 82 ? -23.800 3.968 12.187 1.00 73.62 82 GLN A C 1
ATOM 613 O O . GLN A 1 82 ? -24.120 3.351 13.201 1.00 73.62 82 GLN A O 1
ATOM 618 N N . VAL A 1 83 ? -22.534 3.973 11.734 1.00 79.62 83 VAL A N 1
ATOM 619 C CA . VAL A 1 83 ? -21.425 3.299 12.438 1.00 79.62 83 VAL A CA 1
ATOM 620 C C . VAL A 1 83 ? -21.375 3.745 13.895 1.00 79.62 83 VAL A C 1
ATOM 622 O O . VAL A 1 83 ? -21.228 2.919 14.784 1.00 79.62 83 VAL A O 1
ATOM 625 N N . THR A 1 84 ? -21.536 5.037 14.171 1.00 76.38 84 THR A N 1
ATOM 626 C CA . THR A 1 84 ? -21.397 5.567 15.534 1.00 76.38 84 THR A CA 1
ATOM 627 C C . THR A 1 84 ? -22.659 5.419 16.382 1.00 76.38 84 THR A C 1
ATOM 629 O O . THR A 1 84 ? -22.618 5.674 17.583 1.00 76.38 84 THR A O 1
ATOM 632 N N . GLU A 1 85 ? -23.762 4.947 15.793 1.00 79.19 85 GLU A N 1
ATOM 633 C CA . GLU A 1 85 ? -25.021 4.669 16.492 1.00 79.19 85 GLU A CA 1
ATOM 634 C C . GLU A 1 85 ? -25.068 3.250 17.084 1.00 79.19 85 GLU A C 1
ATOM 636 O O . GLU A 1 85 ? -25.969 2.943 17.870 1.00 79.19 85 GLU A O 1
ATOM 641 N N . TYR A 1 86 ? -24.099 2.383 16.752 1.00 76.25 86 TYR A N 1
ATOM 642 C CA . TYR A 1 86 ? -24.023 1.029 17.301 1.00 76.25 86 TYR A CA 1
ATOM 643 C C . TYR A 1 86 ? -23.839 1.066 18.830 1.00 76.25 86 TYR A C 1
ATOM 645 O O . TYR A 1 86 ? -22.826 1.578 19.323 1.00 76.25 86 TYR A O 1
ATOM 653 N N . PRO A 1 87 ? -24.783 0.502 19.612 1.00 70.00 87 PRO A N 1
ATOM 654 C CA . PRO A 1 87 ? -24.707 0.544 21.066 1.00 70.00 87 PRO A CA 1
ATOM 655 C C . PRO A 1 87 ? -23.433 -0.122 21.590 1.00 70.00 87 PRO A C 1
ATOM 657 O O . PRO A 1 87 ? -23.180 -1.296 21.321 1.00 70.00 87 PRO A O 1
ATOM 660 N N . GLY A 1 88 ? -22.655 0.626 22.374 1.00 78.62 88 GLY A N 1
ATOM 661 C CA . GLY A 1 88 ? -21.422 0.128 22.983 1.00 78.62 88 GLY A CA 1
ATOM 662 C C . GLY A 1 88 ? -20.250 -0.020 22.014 1.00 78.62 88 GLY A C 1
ATOM 663 O O . GLY A 1 88 ? -19.322 -0.744 22.342 1.00 78.62 88 GLY A O 1
ATOM 664 N N . LEU A 1 89 ? -20.287 0.620 20.838 1.00 88.94 89 LEU A N 1
ATOM 665 C CA . LEU A 1 89 ? -19.135 0.701 19.941 1.00 88.94 89 LEU A CA 1
ATOM 666 C C . LEU A 1 89 ? -17.933 1.350 20.642 1.00 88.94 89 LEU A C 1
ATOM 668 O O . LEU A 1 89 ? -18.063 2.424 21.222 1.00 88.94 89 LEU A O 1
ATOM 672 N N . ASP A 1 90 ? -16.755 0.737 20.522 1.00 92.12 90 ASP A N 1
ATOM 673 C CA . ASP A 1 90 ? -15.517 1.251 21.118 1.00 92.12 90 ASP A CA 1
ATOM 674 C C . ASP A 1 90 ? -14.418 1.564 20.099 1.00 92.12 90 ASP A C 1
ATOM 676 O O . ASP A 1 90 ? -13.519 2.363 20.392 1.00 92.12 90 ASP A O 1
ATOM 680 N N . LEU A 1 91 ? -14.456 0.907 18.936 1.00 94.12 91 LEU A N 1
ATOM 681 C CA . LEU A 1 91 ? -13.423 0.972 17.907 1.00 94.12 91 LEU A CA 1
ATOM 682 C C . LEU A 1 91 ? -14.022 0.895 16.500 1.00 94.12 91 LEU A C 1
ATOM 684 O O . LEU A 1 91 ? -14.766 -0.029 16.184 1.00 94.12 91 LEU A O 1
ATOM 688 N N . VAL A 1 92 ? -13.603 1.809 15.632 1.00 94.56 92 VAL A N 1
ATOM 689 C CA . VAL A 1 92 ? -13.849 1.786 14.191 1.00 94.56 92 VAL A CA 1
ATOM 690 C C . VAL A 1 92 ? -12.540 1.497 13.468 1.00 94.56 92 VAL A C 1
ATOM 692 O O . VAL A 1 92 ? -11.559 2.223 13.635 1.00 94.56 92 VAL A O 1
ATOM 695 N N . VAL A 1 93 ? -12.528 0.461 12.635 1.00 93.94 93 VAL A N 1
ATOM 696 C CA . VAL A 1 93 ? -11.423 0.154 11.720 1.00 93.94 93 VAL A CA 1
ATOM 697 C C . VAL A 1 93 ? -11.895 0.432 10.295 1.00 93.94 93 VAL A C 1
ATOM 699 O O . VAL A 1 93 ? -12.920 -0.099 9.878 1.00 93.94 93 VAL A O 1
ATOM 702 N N . ALA A 1 94 ? -11.184 1.278 9.552 1.00 91.38 94 ALA A N 1
ATOM 703 C CA . ALA A 1 94 ? -11.603 1.733 8.221 1.00 91.38 94 ALA A CA 1
ATOM 704 C C . ALA A 1 94 ? -10.397 2.055 7.330 1.00 91.38 94 ALA A C 1
ATOM 706 O O . ALA A 1 94 ? -9.297 2.258 7.836 1.00 91.38 94 ALA A O 1
ATOM 707 N N . ALA A 1 95 ? -10.591 2.168 6.014 1.00 89.00 95 ALA A N 1
ATOM 708 C CA . ALA A 1 95 ? -9.588 2.790 5.146 1.00 89.00 95 ALA A CA 1
ATOM 709 C C . ALA A 1 95 ? -9.524 4.307 5.401 1.00 89.00 95 ALA A C 1
ATOM 711 O O . ALA A 1 95 ? -10.552 4.951 5.617 1.00 89.00 95 ALA A O 1
ATOM 712 N N . ALA A 1 96 ? -8.332 4.896 5.377 1.00 87.12 96 ALA A N 1
ATOM 713 C CA . ALA A 1 96 ? -8.124 6.313 5.661 1.00 87.12 96 ALA A CA 1
ATOM 714 C C . ALA A 1 96 ? -8.669 7.229 4.554 1.00 87.12 96 ALA A C 1
ATOM 716 O O . ALA A 1 96 ? -8.990 8.385 4.822 1.00 87.12 96 ALA A O 1
ATOM 717 N N . ASP A 1 97 ? -8.815 6.713 3.329 1.00 84.38 97 ASP A N 1
ATOM 718 C CA . ASP A 1 97 ? -9.467 7.393 2.207 1.00 84.38 97 ASP A CA 1
ATOM 719 C C . ASP A 1 97 ? -10.995 7.206 2.182 1.00 84.38 97 ASP A C 1
ATOM 721 O O . ASP A 1 97 ? -11.655 7.715 1.275 1.00 84.38 97 ASP A O 1
ATOM 725 N N . THR A 1 98 ? -11.578 6.537 3.186 1.00 85.88 98 THR A N 1
ATOM 726 C CA . THR A 1 98 ? -13.037 6.434 3.328 1.00 85.88 98 THR A CA 1
ATOM 727 C C . THR A 1 98 ? -13.641 7.842 3.443 1.00 85.88 98 THR A C 1
ATOM 729 O O . THR A 1 98 ? -13.234 8.609 4.326 1.00 85.88 98 THR A O 1
ATOM 732 N N . PRO A 1 99 ? -14.625 8.214 2.600 1.00 82.38 99 PRO A N 1
ATOM 733 C CA . PRO A 1 99 ? -15.251 9.532 2.656 1.00 82.38 99 PRO A CA 1
ATOM 734 C C . PRO A 1 99 ? -15.742 9.871 4.067 1.00 82.38 99 PRO A C 1
ATOM 736 O O . PRO A 1 99 ? -16.322 9.024 4.729 1.00 82.38 99 PRO A O 1
ATOM 739 N N . GLN A 1 100 ? -15.525 11.105 4.531 1.00 85.81 100 GLN A N 1
ATOM 740 C CA . GLN A 1 100 ? -16.013 11.627 5.823 1.00 85.81 100 GLN A CA 1
ATOM 741 C C . GLN A 1 100 ? -15.493 10.929 7.100 1.00 85.81 100 GLN A C 1
ATOM 743 O O . GLN A 1 100 ? -15.828 11.380 8.197 1.00 85.81 100 GLN A O 1
ATOM 748 N N . ILE A 1 101 ? -14.627 9.909 7.019 1.00 87.56 101 ILE A N 1
ATOM 749 C CA . ILE A 1 101 ? -14.159 9.181 8.215 1.00 87.56 101 ILE A CA 1
ATOM 750 C C . ILE A 1 101 ? -13.413 10.084 9.210 1.00 87.56 101 ILE A C 1
ATOM 752 O O . ILE A 1 101 ? -13.593 9.968 10.420 1.00 87.56 101 ILE A O 1
ATOM 756 N N . GLY A 1 102 ? -12.634 11.050 8.711 1.00 88.88 102 GLY A N 1
ATOM 757 C CA . GLY A 1 102 ? -11.945 12.031 9.553 1.00 88.88 102 GLY A CA 1
ATOM 758 C C . GLY A 1 102 ? -12.895 13.019 10.240 1.00 88.88 102 GLY A C 1
ATOM 759 O O . GLY A 1 102 ? -12.667 13.399 11.387 1.00 88.88 102 GLY A O 1
ATOM 760 N N . GLU A 1 103 ? -13.986 13.409 9.572 1.00 90.00 103 GLU A N 1
ATOM 761 C CA . GLU A 1 103 ? -15.024 14.257 10.174 1.00 90.00 103 GLU A CA 1
ATOM 762 C C . GLU A 1 103 ? -15.807 13.499 11.246 1.00 90.00 103 GLU A C 1
ATOM 764 O O . GLU A 1 103 ? -16.142 14.066 12.286 1.00 90.00 103 GLU A O 1
ATOM 769 N N . LEU A 1 104 ? -16.076 12.213 11.006 1.00 90.62 104 LEU A N 1
ATOM 770 C CA . LEU A 1 104 ? -16.713 11.327 11.971 1.00 90.62 104 LEU A CA 1
ATOM 771 C C . LEU A 1 104 ? -15.840 11.166 13.221 1.00 90.62 104 LEU A C 1
ATOM 773 O O . LEU A 1 104 ? -16.328 11.348 14.333 1.00 90.62 104 LEU A O 1
ATOM 777 N N . ALA A 1 105 ? -14.537 10.936 13.040 1.00 92.25 105 ALA A N 1
ATOM 778 C CA . ALA A 1 105 ? -13.594 10.832 14.148 1.00 92.25 105 ALA A CA 1
ATOM 779 C C . ALA A 1 105 ? -13.510 12.109 14.992 1.00 92.25 105 ALA A C 1
ATOM 781 O O . ALA A 1 105 ? -13.422 12.036 16.217 1.00 92.25 105 ALA A O 1
ATOM 782 N N . ALA A 1 106 ? -13.594 13.280 14.354 1.00 93.31 106 ALA A N 1
ATOM 783 C CA . ALA A 1 106 ? -13.618 14.563 15.053 1.00 93.31 106 ALA A CA 1
ATOM 784 C C . ALA A 1 106 ? -14.912 14.790 15.857 1.00 93.31 106 ALA A C 1
ATOM 786 O O . ALA A 1 106 ? -14.877 15.452 16.894 1.00 93.31 106 ALA A O 1
ATOM 787 N N . LYS A 1 107 ? -16.050 14.262 15.386 1.00 93.19 107 LYS A N 1
ATOM 788 C CA . LYS A 1 107 ? -17.356 14.374 16.061 1.00 93.19 107 LYS A CA 1
ATOM 789 C C . LYS A 1 107 ? -17.508 13.421 17.248 1.00 93.19 107 LYS A C 1
ATOM 791 O O . LYS A 1 107 ? -18.304 13.720 18.132 1.00 93.19 107 LYS A O 1
ATOM 796 N N . HIS A 1 108 ? -16.746 12.329 17.265 1.00 92.69 108 HIS A N 1
ATOM 797 C CA . HIS A 1 108 ? -16.846 11.255 18.254 1.00 92.69 108 HIS A CA 1
ATOM 798 C C . HIS A 1 108 ? -15.516 11.016 18.988 1.00 92.69 108 HIS A C 1
ATOM 800 O O . HIS A 1 108 ? -14.878 9.977 18.785 1.00 92.69 108 HIS A O 1
ATOM 806 N N . PRO A 1 109 ? -15.052 11.962 19.831 1.00 93.94 109 PRO A N 1
ATOM 807 C CA . PRO A 1 109 ? -13.800 11.820 20.581 1.00 93.94 109 PRO A CA 1
ATOM 808 C C . PRO A 1 109 ? -13.799 10.643 21.573 1.00 93.94 109 PRO A C 1
ATOM 810 O O . PRO A 1 109 ? -12.734 10.223 22.023 1.00 93.94 109 PRO A O 1
ATOM 813 N N . GLU A 1 110 ? -14.973 10.123 21.929 1.00 91.50 110 GLU A N 1
ATOM 814 C CA . GLU A 1 110 ? -15.168 8.941 22.768 1.00 91.50 110 GLU A CA 1
ATOM 815 C C . GLU A 1 110 ? -14.872 7.617 22.047 1.00 91.50 110 GLU A C 1
ATOM 817 O O . GLU A 1 110 ? -14.548 6.628 22.706 1.00 91.50 110 GLU A O 1
ATOM 822 N N . LEU A 1 111 ? -14.952 7.596 20.713 1.00 93.56 111 LEU A N 1
ATOM 823 C CA . LEU A 1 111 ? -14.709 6.411 19.890 1.00 93.56 111 LEU A CA 1
ATOM 824 C C . LEU A 1 111 ? -13.268 6.375 19.397 1.00 93.56 111 LEU A C 1
ATOM 826 O O . LEU A 1 111 ? -12.693 7.407 19.055 1.00 93.56 111 LEU A O 1
ATOM 830 N N . ARG A 1 112 ? -12.696 5.174 19.302 1.00 95.75 112 ARG A N 1
ATOM 831 C CA . ARG A 1 112 ? -11.357 4.952 18.741 1.00 95.75 112 ARG A CA 1
ATOM 832 C C . ARG A 1 112 ? -11.449 4.719 17.241 1.00 95.75 112 ARG A C 1
ATOM 834 O O . ARG A 1 112 ? -12.323 3.990 16.787 1.00 95.75 112 ARG A O 1
ATOM 841 N N . PHE A 1 113 ? -10.511 5.272 16.486 1.00 95.56 113 PHE A N 1
ATOM 842 C CA . PHE A 1 113 ? -10.434 5.125 15.037 1.00 95.56 113 PHE A CA 1
ATOM 843 C C . PHE A 1 113 ? -9.053 4.628 14.633 1.00 95.56 113 PHE A C 1
ATOM 845 O O . PHE A 1 113 ? -8.040 5.283 14.888 1.00 95.56 113 PHE A O 1
ATOM 852 N N . SER A 1 114 ? -9.024 3.488 13.958 1.00 95.56 114 SER A N 1
ATOM 853 C CA . SER A 1 114 ? -7.819 2.921 13.368 1.00 95.56 114 SER A CA 1
ATOM 854 C C . SER A 1 114 ? -7.964 2.933 11.853 1.00 95.56 114 SER A C 1
ATOM 856 O O . SER A 1 114 ? -8.730 2.155 11.283 1.00 95.56 114 SER A O 1
ATOM 858 N N . LEU A 1 115 ? -7.266 3.868 11.209 1.00 93.38 115 LEU A N 1
ATOM 859 C CA . LEU A 1 115 ? -7.423 4.153 9.784 1.00 93.38 115 LEU A CA 1
ATOM 860 C C . LEU A 1 115 ? -6.262 3.568 8.981 1.00 93.38 115 LEU A C 1
ATOM 862 O O . LEU A 1 115 ? -5.105 3.833 9.288 1.00 93.38 115 LEU A O 1
ATOM 866 N N . LEU A 1 116 ? -6.565 2.779 7.958 1.00 91.12 116 LEU A N 1
ATOM 867 C CA . LEU A 1 116 ? -5.594 2.081 7.117 1.00 91.12 116 LEU A CA 1
ATOM 868 C C . LEU A 1 116 ? -5.160 2.922 5.923 1.00 91.12 116 LEU A C 1
ATOM 870 O O . LEU A 1 116 ? -6.005 3.449 5.205 1.00 91.12 116 LEU A O 1
ATOM 874 N N . GLY A 1 117 ? -3.856 2.982 5.673 1.00 84.38 117 GLY A N 1
ATOM 875 C CA . GLY A 1 117 ? -3.287 3.599 4.478 1.00 84.38 117 GLY A CA 1
ATOM 876 C C . GLY A 1 117 ? -2.357 4.775 4.767 1.00 84.38 117 GLY A C 1
ATOM 877 O O . GLY A 1 117 ? -2.385 5.393 5.834 1.00 84.38 117 GLY A O 1
ATOM 878 N N . ASP A 1 118 ? -1.513 5.077 3.780 1.00 70.94 118 ASP A N 1
ATOM 879 C CA . ASP A 1 118 ? -0.469 6.096 3.879 1.00 70.94 118 ASP A CA 1
ATOM 880 C C . ASP A 1 118 ? -1.072 7.503 3.913 1.00 70.94 118 ASP A C 1
ATOM 882 O O . ASP A 1 118 ? -1.527 8.056 2.909 1.00 70.94 118 ASP A O 1
ATOM 886 N N . THR A 1 119 ? -1.067 8.098 5.101 1.00 69.69 119 THR A N 1
ATOM 887 C CA . THR A 1 119 ? -1.610 9.430 5.358 1.00 69.69 119 THR A CA 1
ATOM 888 C C . THR A 1 119 ? -0.670 10.226 6.259 1.00 69.69 119 THR A C 1
ATOM 890 O O . THR A 1 119 ? 0.258 9.689 6.866 1.00 69.69 119 THR A O 1
ATOM 893 N N . ALA A 1 120 ? -0.876 11.545 6.315 1.00 74.12 120 ALA A N 1
ATOM 894 C CA . ALA A 1 120 ? -0.137 12.410 7.233 1.00 74.12 120 ALA A CA 1
ATOM 895 C C . ALA A 1 120 ? -0.338 11.966 8.692 1.00 74.12 120 ALA A C 1
ATOM 897 O O . ALA A 1 120 ? -1.315 11.290 9.001 1.00 74.12 120 ALA A O 1
ATOM 898 N N . GLU A 1 121 ? 0.556 12.377 9.593 1.00 84.75 121 GLU A N 1
ATOM 899 C CA . GLU A 1 121 ? 0.435 12.043 11.017 1.00 84.75 121 GLU A CA 1
ATOM 900 C C . GLU A 1 121 ? -0.963 12.392 11.571 1.00 84.75 121 GLU A C 1
ATOM 902 O O . GLU A 1 121 ? -1.482 13.490 11.306 1.00 84.75 121 GLU A O 1
ATOM 907 N N . PRO A 1 122 ? -1.596 11.479 12.332 1.00 87.94 122 PRO A N 1
ATOM 908 C CA . PRO A 1 122 ? -2.922 11.706 12.879 1.00 87.94 122 PRO A CA 1
ATOM 909 C C . PRO A 1 122 ? -2.885 12.854 13.886 1.00 87.94 122 PRO A C 1
ATOM 911 O O . PRO A 1 122 ? -2.054 12.905 14.792 1.00 87.94 122 PRO A O 1
ATOM 914 N N . LYS A 1 123 ? -3.827 13.787 13.736 1.00 90.50 123 LYS A N 1
ATOM 915 C CA . LYS A 1 123 ? -3.927 14.983 14.588 1.00 90.50 123 LYS A CA 1
ATOM 916 C C . LYS A 1 123 ? -4.849 14.797 15.790 1.00 90.50 123 LYS A C 1
ATOM 918 O O . LYS A 1 123 ? -4.772 15.573 16.737 1.00 90.50 123 LYS A O 1
ATOM 923 N N . LEU A 1 124 ? -5.750 13.820 15.724 1.00 93.38 124 LEU A N 1
ATOM 924 C CA . LEU A 1 124 ? -6.764 13.573 16.744 1.00 93.38 124 LEU A CA 1
ATOM 925 C C . LEU A 1 124 ? -6.276 12.500 17.724 1.00 93.38 124 LEU A C 1
ATOM 927 O O . LEU A 1 124 ? -5.714 11.485 17.313 1.00 93.38 124 LEU A O 1
ATOM 931 N N . SER A 1 125 ? -6.522 12.704 19.019 1.00 95.56 125 SER A N 1
ATOM 932 C CA . SER A 1 125 ? -6.099 11.790 20.093 1.00 95.56 125 SER A CA 1
ATOM 933 C C . SER A 1 125 ? -6.783 10.424 20.046 1.00 95.56 125 SER A C 1
ATOM 935 O O . SER A 1 125 ? -6.278 9.458 20.615 1.00 95.56 125 SER A O 1
ATOM 937 N N . ASN A 1 126 ? -7.921 10.340 19.364 1.00 95.75 126 ASN A N 1
ATOM 938 C CA . ASN A 1 126 ? -8.706 9.132 19.165 1.00 95.75 126 ASN A CA 1
ATOM 939 C C . ASN A 1 126 ? -8.500 8.499 17.778 1.00 95.75 126 ASN A C 1
ATOM 941 O O . ASN A 1 126 ? -9.203 7.551 17.444 1.00 95.75 126 ASN A O 1
ATOM 945 N N . VAL A 1 127 ? -7.533 8.978 16.987 1.00 95.81 127 VAL A N 1
ATOM 946 C CA . VAL A 1 127 ? -7.195 8.419 15.671 1.00 95.81 127 VAL A CA 1
ATOM 947 C C . VAL A 1 127 ? -5.771 7.892 15.676 1.00 95.81 127 VAL A C 1
ATOM 949 O O . VAL A 1 127 ? -4.851 8.592 16.082 1.00 95.81 127 VAL A O 1
ATOM 952 N N . ARG A 1 128 ? -5.560 6.694 15.147 1.00 95.06 128 ARG A N 1
ATOM 953 C CA . ARG A 1 128 ? -4.240 6.199 14.745 1.00 95.06 128 ARG A CA 1
ATOM 954 C C . ARG A 1 128 ? -4.275 5.763 13.293 1.00 95.06 128 ARG A C 1
ATOM 956 O O . ARG A 1 128 ? -5.305 5.288 12.814 1.00 95.06 128 ARG A O 1
ATOM 963 N N . HIS A 1 129 ? -3.146 5.890 12.615 1.00 93.94 129 HIS A N 1
ATOM 964 C CA . HIS A 1 129 ? -3.001 5.393 11.255 1.00 93.94 129 HIS A CA 1
ATOM 965 C C . HIS A 1 129 ? -2.224 4.085 11.253 1.00 93.94 129 HIS A C 1
ATOM 967 O O . HIS A 1 129 ? -1.254 3.915 11.990 1.00 93.94 129 HIS A O 1
ATOM 973 N N . LEU A 1 130 ? -2.684 3.148 10.442 1.00 93.81 130 LEU A N 1
ATOM 974 C CA . LEU A 1 130 ? -2.123 1.825 10.256 1.00 93.81 130 LEU A CA 1
ATOM 975 C C . LEU A 1 130 ? -1.513 1.790 8.858 1.00 93.81 130 LEU A C 1
ATOM 977 O O . LEU A 1 130 ? -2.234 1.876 7.864 1.00 93.81 130 LEU A O 1
ATOM 981 N N . ILE A 1 131 ? -0.189 1.727 8.787 1.00 92.88 131 ILE A N 1
ATOM 982 C CA . ILE A 1 131 ? 0.561 1.955 7.549 1.00 92.88 131 ILE A CA 1
ATOM 983 C C . ILE A 1 131 ? 1.463 0.771 7.216 1.00 92.88 131 ILE A C 1
ATOM 985 O O . ILE A 1 131 ? 1.824 -0.021 8.089 1.00 92.88 131 ILE A O 1
ATOM 989 N N . HIS A 1 132 ? 1.862 0.670 5.951 1.00 92.62 132 HIS A N 1
ATOM 990 C CA . HIS A 1 132 ? 2.901 -0.267 5.526 1.00 92.62 132 HIS A CA 1
ATOM 991 C C . HIS A 1 132 ? 4.267 0.136 6.085 1.00 92.62 132 HIS A C 1
ATOM 993 O O . HIS A 1 132 ? 4.517 1.294 6.427 1.00 92.62 132 HIS A O 1
ATOM 999 N N . ASP A 1 133 ? 5.201 -0.814 6.112 1.00 92.69 133 ASP A N 1
ATOM 1000 C CA . ASP A 1 133 ? 6.619 -0.465 6.187 1.00 92.69 133 ASP A CA 1
ATOM 1001 C C . ASP A 1 133 ? 7.014 0.227 4.877 1.00 92.69 133 ASP A C 1
ATOM 1003 O O . ASP A 1 133 ? 7.276 -0.423 3.861 1.00 92.69 133 ASP A O 1
ATOM 1007 N N . ARG A 1 134 ? 7.039 1.563 4.906 1.00 92.19 134 ARG A N 1
ATOM 1008 C CA . ARG A 1 134 ? 7.307 2.398 3.732 1.00 92.19 134 ARG A CA 1
ATOM 1009 C C . ARG A 1 134 ? 8.656 2.085 3.086 1.00 92.19 134 ARG A C 1
ATOM 1011 O O . ARG A 1 134 ? 8.745 2.062 1.862 1.00 92.19 134 ARG A O 1
ATOM 1018 N N . LYS A 1 135 ? 9.698 1.781 3.870 1.00 93.38 135 LYS A N 1
ATOM 1019 C CA . LYS A 1 135 ? 11.016 1.444 3.309 1.00 93.38 135 LYS A CA 1
ATOM 1020 C C . LYS A 1 135 ? 10.948 0.145 2.515 1.00 93.38 135 LYS A C 1
ATOM 1022 O O . LYS A 1 135 ? 11.378 0.101 1.362 1.00 93.38 135 LYS A O 1
ATOM 1027 N N . LYS A 1 136 ? 10.365 -0.895 3.119 1.00 95.00 136 LYS A N 1
ATOM 1028 C CA . LYS A 1 136 ? 10.169 -2.192 2.460 1.00 95.00 136 LYS A CA 1
ATOM 1029 C C . LYS A 1 136 ? 9.293 -2.048 1.214 1.00 95.00 136 LYS A C 1
ATOM 1031 O O . LYS A 1 136 ? 9.644 -2.578 0.162 1.00 95.00 136 LYS A O 1
ATOM 1036 N N . LEU A 1 137 ? 8.195 -1.299 1.312 1.00 95.75 137 LEU A N 1
ATOM 1037 C CA . LEU A 1 137 ? 7.279 -1.036 0.205 1.00 95.75 137 LEU A CA 1
ATOM 1038 C C . LEU A 1 137 ? 8.008 -0.403 -0.987 1.00 95.75 137 LEU A C 1
ATOM 1040 O O . LEU A 1 137 ? 7.956 -0.921 -2.098 1.00 95.75 137 LEU A O 1
ATOM 1044 N N . LEU A 1 138 ? 8.745 0.683 -0.768 1.00 97.00 138 LEU A N 1
ATOM 1045 C CA . LEU A 1 138 ? 9.422 1.390 -1.855 1.00 97.00 138 LEU A CA 1
ATOM 1046 C C . LEU A 1 138 ? 10.585 0.589 -2.449 1.00 97.00 138 LEU A C 1
ATOM 1048 O O . LEU A 1 138 ? 10.772 0.594 -3.666 1.00 97.00 138 LEU A O 1
ATOM 1052 N N . PHE A 1 139 ? 11.310 -0.175 -1.631 1.00 97.56 139 PHE A N 1
ATOM 1053 C CA . PHE A 1 139 ? 12.300 -1.127 -2.134 1.00 97.56 139 PHE A CA 1
ATOM 1054 C C . PHE A 1 139 ? 11.671 -2.136 -3.105 1.00 97.56 139 PHE A C 1
ATOM 1056 O O . PHE A 1 139 ? 12.154 -2.325 -4.224 1.00 97.56 139 PHE A O 1
ATOM 1063 N N . LEU A 1 140 ? 10.549 -2.747 -2.723 1.00 97.81 140 LEU A N 1
ATOM 1064 C CA . LEU A 1 140 ? 9.861 -3.715 -3.575 1.00 97.81 140 LEU A CA 1
ATOM 1065 C C . LEU A 1 140 ? 9.244 -3.065 -4.820 1.00 97.81 140 LEU A C 1
ATOM 1067 O O . LEU A 1 140 ? 9.301 -3.657 -5.896 1.00 97.81 140 LEU A O 1
ATOM 1071 N N . ALA A 1 141 ? 8.736 -1.835 -4.720 1.00 98.12 141 ALA A N 1
ATOM 1072 C CA . ALA A 1 141 ? 8.235 -1.087 -5.872 1.00 98.12 141 ALA A CA 1
ATOM 1073 C C . ALA A 1 141 ? 9.336 -0.849 -6.922 1.00 98.12 141 ALA A C 1
ATOM 1075 O O . ALA A 1 141 ? 9.118 -1.084 -8.112 1.00 98.12 141 ALA A O 1
ATOM 1076 N N . GLY A 1 142 ? 10.536 -0.447 -6.485 1.00 97.81 142 GLY A N 1
ATOM 1077 C CA . GLY A 1 142 ? 11.698 -0.278 -7.362 1.00 97.81 142 GLY A CA 1
ATOM 1078 C C . GLY A 1 142 ? 12.135 -1.584 -8.032 1.00 97.81 142 GLY A C 1
ATOM 1079 O O . GLY A 1 142 ? 12.397 -1.607 -9.238 1.00 97.81 142 GLY A O 1
ATOM 1080 N N . PHE A 1 143 ? 12.146 -2.686 -7.273 1.00 97.69 143 PHE A N 1
ATOM 1081 C CA . PHE A 1 143 ? 12.435 -4.025 -7.793 1.00 97.69 143 PHE A CA 1
ATOM 1082 C C . PHE A 1 143 ? 11.414 -4.468 -8.852 1.00 97.69 143 PHE A C 1
ATOM 1084 O O . PHE A 1 143 ? 11.792 -4.851 -9.962 1.00 97.69 143 PHE A O 1
ATOM 1091 N N . LEU A 1 144 ? 10.117 -4.368 -8.546 1.00 98.06 144 LEU A N 1
ATOM 1092 C CA . LEU A 1 144 ? 9.037 -4.740 -9.462 1.00 98.06 144 LEU A CA 1
ATOM 1093 C C . LEU A 1 144 ? 9.082 -3.897 -10.741 1.00 98.06 144 LEU A C 1
ATOM 1095 O O . LEU A 1 144 ? 8.930 -4.433 -11.839 1.00 98.06 144 LEU A O 1
ATOM 1099 N N . ALA A 1 145 ? 9.355 -2.595 -10.628 1.00 97.81 145 ALA A N 1
ATOM 1100 C CA . ALA A 1 145 ? 9.447 -1.707 -11.782 1.00 97.81 145 ALA A CA 1
ATOM 1101 C C . ALA A 1 145 ? 10.614 -2.071 -12.691 1.00 97.81 145 ALA A C 1
ATOM 1103 O O . ALA A 1 145 ? 10.446 -2.111 -13.911 1.00 97.81 145 ALA A O 1
ATOM 1104 N N . ALA A 1 146 ? 11.770 -2.391 -12.110 1.00 96.69 146 ALA A N 1
ATOM 1105 C CA . ALA A 1 146 ? 12.934 -2.850 -12.851 1.00 96.69 146 ALA A CA 1
ATOM 1106 C C . ALA A 1 146 ? 12.678 -4.185 -13.572 1.00 96.69 146 ALA A C 1
ATOM 1108 O O . ALA A 1 146 ? 13.054 -4.322 -14.739 1.00 96.69 146 ALA A O 1
ATOM 1109 N N . GLU A 1 147 ? 12.007 -5.142 -12.926 1.00 96.81 147 GLU A N 1
ATOM 1110 C CA . GLU A 1 147 ? 11.661 -6.437 -13.530 1.00 96.81 147 GLU A CA 1
ATOM 1111 C C . GLU A 1 147 ? 10.597 -6.311 -14.633 1.00 96.81 147 GLU A C 1
ATOM 1113 O O . GLU A 1 147 ? 10.728 -6.936 -15.687 1.00 96.81 147 GLU A O 1
ATOM 1118 N N . ALA A 1 148 ? 9.586 -5.458 -14.452 1.00 96.44 148 ALA A N 1
ATOM 1119 C CA . ALA A 1 148 ? 8.606 -5.141 -15.496 1.00 96.44 148 ALA A CA 1
ATOM 1120 C C . ALA A 1 148 ? 9.239 -4.379 -16.679 1.00 96.44 148 ALA A C 1
ATOM 1122 O O . ALA A 1 148 ? 8.788 -4.479 -17.817 1.00 96.44 148 ALA A O 1
ATOM 1123 N N . ASN A 1 14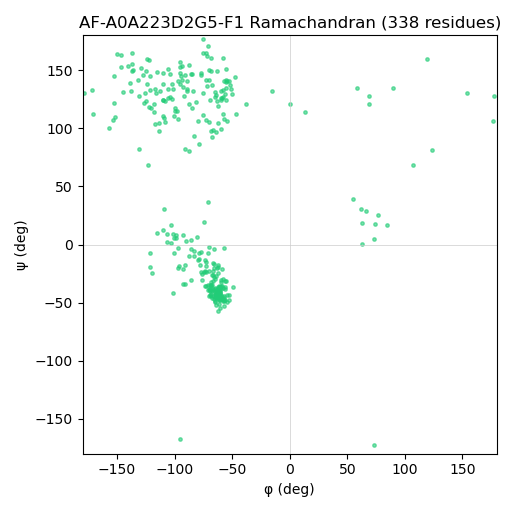9 ? 10.330 -3.649 -16.434 1.00 96.25 149 ASN A N 1
ATOM 1124 C CA . ASN A 1 149 ? 11.083 -2.913 -17.449 1.00 96.25 149 ASN A CA 1
ATOM 1125 C C . ASN A 1 149 ? 12.256 -3.712 -18.046 1.00 96.25 149 ASN A C 1
ATOM 1127 O O . ASN A 1 149 ? 13.077 -3.156 -18.777 1.00 96.25 149 ASN A O 1
ATOM 1131 N N . ARG A 1 150 ? 12.385 -5.008 -17.734 1.00 93.88 150 ARG A N 1
ATOM 1132 C CA . ARG A 1 150 ? 13.584 -5.809 -18.042 1.00 93.88 150 ARG A CA 1
ATOM 1133 C C . ARG A 1 150 ? 13.919 -5.890 -19.532 1.00 93.88 150 ARG A C 1
ATOM 1135 O O . ARG A 1 150 ? 15.090 -5.961 -19.884 1.00 93.88 150 ARG A O 1
ATOM 1142 N N . THR A 1 151 ? 12.912 -5.870 -20.402 1.00 92.12 151 THR A N 1
ATOM 1143 C CA . THR A 1 151 ? 13.079 -5.936 -21.866 1.00 92.12 151 THR A CA 1
ATOM 1144 C C . THR A 1 151 ? 13.332 -4.571 -22.513 1.00 92.12 151 THR A C 1
ATOM 1146 O O . THR A 1 151 ? 13.569 -4.501 -23.717 1.00 92.12 151 THR A O 1
ATOM 1149 N N . SER A 1 152 ? 13.302 -3.486 -21.734 1.00 92.75 152 SER A N 1
ATOM 1150 C CA . SER A 1 152 ? 13.583 -2.130 -22.199 1.00 92.75 152 SER A CA 1
ATOM 1151 C C . SER A 1 152 ? 14.991 -1.678 -21.827 1.00 92.75 152 SER A C 1
ATOM 1153 O O . SER A 1 152 ? 15.427 -1.767 -20.674 1.00 92.75 152 SER A O 1
ATOM 1155 N N . ASN A 1 153 ? 15.663 -1.090 -22.818 1.00 90.50 153 ASN A N 1
ATOM 1156 C CA . ASN A 1 153 ? 16.950 -0.414 -22.651 1.00 90.50 153 ASN A CA 1
ATOM 1157 C C . ASN A 1 153 ? 16.809 1.004 -22.073 1.00 90.50 153 ASN A C 1
ATOM 1159 O O . ASN A 1 153 ? 17.805 1.600 -21.679 1.00 90.50 153 ASN A O 1
ATOM 1163 N N . ALA A 1 154 ? 15.595 1.559 -22.043 1.00 93.75 154 ALA A N 1
ATOM 1164 C CA . ALA A 1 154 ? 15.313 2.859 -21.443 1.00 93.75 154 ALA A CA 1
ATOM 1165 C C . ALA A 1 154 ? 14.932 2.699 -19.957 1.00 93.75 154 ALA A C 1
ATOM 1167 O O . ALA A 1 154 ? 14.261 1.709 -19.631 1.00 93.75 154 ALA A O 1
ATOM 1168 N N . PRO A 1 155 ? 15.299 3.650 -19.075 1.00 94.75 155 PRO A N 1
ATOM 1169 C CA . PRO A 1 155 ? 14.944 3.606 -17.656 1.00 94.75 155 PRO A CA 1
ATOM 1170 C C . PRO A 1 155 ? 13.436 3.687 -17.457 1.00 94.75 155 PRO A C 1
ATOM 1172 O O . PRO A 1 155 ? 12.748 4.315 -18.258 1.00 94.75 155 PRO A O 1
ATOM 1175 N N . PHE A 1 156 ? 12.919 3.067 -16.395 1.00 96.81 156 PHE A N 1
ATOM 1176 C CA . PHE A 1 156 ? 11.506 3.199 -16.038 1.00 96.81 156 PHE A CA 1
ATOM 1177 C C . PHE A 1 156 ? 11.205 4.589 -15.473 1.00 96.81 156 PHE A C 1
ATOM 1179 O O . PHE A 1 156 ? 12.109 5.316 -15.055 1.00 96.81 156 PHE A O 1
ATOM 1186 N N . THR A 1 157 ? 9.926 4.956 -15.454 1.00 96.94 157 THR A N 1
ATOM 1187 C CA . THR A 1 157 ? 9.482 6.261 -14.952 1.00 96.94 157 THR A CA 1
ATOM 1188 C C . THR A 1 157 ? 9.094 6.191 -13.474 1.00 96.94 157 THR A C 1
ATOM 1190 O O . THR A 1 157 ? 8.465 5.231 -13.038 1.00 96.94 157 THR A O 1
ATOM 1193 N N . VAL A 1 158 ? 9.408 7.222 -12.695 1.00 97.25 158 VAL A N 1
ATOM 1194 C CA . VAL A 1 158 ? 8.875 7.421 -11.342 1.00 97.25 158 VAL A CA 1
ATOM 1195 C C . VAL A 1 158 ? 8.095 8.722 -11.339 1.00 97.25 158 VAL A C 1
ATOM 1197 O O . VAL A 1 158 ? 8.663 9.793 -11.558 1.00 97.25 158 VAL A O 1
ATOM 1200 N N . LEU A 1 159 ? 6.784 8.623 -11.142 1.00 95.62 159 LEU A N 1
ATOM 1201 C CA . LEU A 1 159 ? 5.923 9.789 -11.050 1.00 95.62 159 LEU A CA 1
ATOM 1202 C C . LEU A 1 159 ? 5.997 10.356 -9.634 1.00 95.62 159 LEU A C 1
ATOM 1204 O O . LEU A 1 159 ? 5.699 9.656 -8.666 1.00 95.62 159 LEU A O 1
ATOM 1208 N N . VAL A 1 160 ? 6.380 11.624 -9.537 1.00 94.94 160 VAL A N 1
ATOM 1209 C CA . VAL A 1 160 ? 6.590 12.323 -8.267 1.00 94.94 160 VAL A CA 1
ATOM 1210 C C . VAL A 1 160 ? 5.840 13.647 -8.254 1.00 94.94 160 VAL A C 1
ATOM 1212 O O . VAL A 1 160 ? 5.623 14.273 -9.290 1.00 94.94 160 VAL A O 1
ATOM 1215 N N . LYS A 1 161 ? 5.448 14.123 -7.078 1.00 92.00 161 LYS A N 1
ATOM 1216 C CA . LYS A 1 161 ? 4.872 15.461 -6.933 1.00 92.00 161 LYS A CA 1
ATOM 1217 C C . LYS A 1 161 ? 5.931 16.531 -7.197 1.00 92.00 161 LYS A C 1
ATOM 1219 O O . LYS A 1 161 ? 5.684 17.479 -7.939 1.00 92.00 161 LYS A O 1
ATOM 1224 N N . GLU A 1 162 ? 7.116 16.331 -6.631 1.00 91.06 162 GLU A N 1
ATOM 1225 C CA . GLU A 1 162 ? 8.289 17.197 -6.748 1.00 91.06 162 GLU A CA 1
ATOM 1226 C C . GLU A 1 162 ? 9.540 16.329 -6.962 1.00 91.06 162 GLU A C 1
ATOM 1228 O O . GLU A 1 162 ? 9.565 15.195 -6.474 1.00 91.06 162 GLU A O 1
ATOM 1233 N N . PRO A 1 163 ? 10.572 16.819 -7.677 1.00 91.75 163 PRO A N 1
ATOM 1234 C CA . PRO A 1 163 ? 11.807 16.065 -7.868 1.00 91.75 163 PRO A CA 1
ATOM 1235 C C . PRO A 1 163 ? 12.455 15.705 -6.525 1.00 91.75 163 PRO A C 1
ATOM 1237 O O . PRO A 1 163 ? 12.703 16.571 -5.686 1.00 91.75 163 PRO A O 1
ATOM 1240 N N . ARG A 1 164 ? 12.748 14.421 -6.331 1.00 91.62 164 ARG A N 1
ATOM 1241 C CA . ARG A 1 164 ? 13.425 13.870 -5.156 1.00 91.62 164 ARG A CA 1
ATOM 1242 C C . ARG A 1 164 ? 14.935 14.000 -5.317 1.00 91.62 164 ARG A C 1
ATOM 1244 O O . ARG A 1 164 ? 15.485 13.646 -6.363 1.00 91.62 164 ARG A O 1
ATOM 1251 N N . SER A 1 165 ? 15.605 14.501 -4.282 1.00 90.81 165 SER A N 1
ATOM 1252 C CA . SER A 1 165 ? 17.066 14.590 -4.256 1.00 90.81 165 SER A CA 1
ATOM 1253 C C . SER A 1 165 ? 17.701 13.205 -4.070 1.00 90.81 165 SER A C 1
ATOM 1255 O O . SER A 1 165 ? 17.045 12.252 -3.658 1.00 90.81 165 SER A O 1
ATOM 1257 N N . ALA A 1 166 ? 19.004 13.083 -4.329 1.00 87.00 166 ALA A N 1
ATOM 1258 C CA . ALA A 1 166 ? 19.736 11.829 -4.114 1.00 87.00 166 ALA A CA 1
ATOM 1259 C C . ALA A 1 166 ? 19.763 11.367 -2.638 1.00 87.00 166 ALA A C 1
ATOM 1261 O O . ALA A 1 166 ? 20.008 10.191 -2.357 1.00 87.00 166 ALA A O 1
ATOM 1262 N N . ASP A 1 167 ? 19.511 12.285 -1.703 1.00 88.44 167 ASP A N 1
ATOM 1263 C CA . ASP A 1 167 ? 19.474 12.019 -0.263 1.00 88.44 167 ASP A CA 1
ATOM 1264 C C . ASP A 1 167 ? 18.057 11.784 0.279 1.00 88.44 167 ASP A C 1
ATOM 1266 O O . ASP A 1 167 ? 17.900 11.476 1.460 1.00 88.44 167 ASP A O 1
ATOM 1270 N N . ASP A 1 168 ? 17.031 11.897 -0.567 1.00 93.94 168 ASP A N 1
ATOM 1271 C CA . ASP A 1 168 ? 15.653 11.589 -0.201 1.00 93.94 168 ASP A CA 1
ATOM 1272 C C . ASP A 1 168 ? 15.504 10.091 0.123 1.00 93.94 168 ASP A C 1
ATOM 1274 O O . ASP A 1 168 ? 15.909 9.219 -0.652 1.00 93.94 168 ASP A O 1
ATOM 1278 N N . ALA A 1 169 ? 14.951 9.790 1.301 1.00 93.38 169 ALA A N 1
ATOM 1279 C CA . ALA A 1 169 ? 14.878 8.426 1.818 1.00 93.38 169 ALA A CA 1
ATOM 1280 C C . ALA A 1 169 ? 13.979 7.518 0.964 1.00 93.38 169 ALA A C 1
ATOM 1282 O O . ALA A 1 169 ? 14.307 6.349 0.756 1.00 93.38 169 ALA A O 1
ATOM 1283 N N . ASP A 1 170 ? 12.877 8.057 0.439 1.00 94.50 170 ASP A N 1
ATOM 1284 C CA . ASP A 1 170 ? 11.946 7.311 -0.404 1.00 94.50 170 ASP A CA 1
ATOM 1285 C C . ASP A 1 170 ? 12.592 7.001 -1.759 1.00 94.50 170 ASP A C 1
ATOM 1287 O O . ASP A 1 170 ? 12.560 5.863 -2.239 1.00 94.50 170 ASP A O 1
ATOM 1291 N N . TRP A 1 171 ? 13.262 7.995 -2.345 1.00 95.31 171 TRP A N 1
ATOM 1292 C CA . TRP A 1 171 ? 14.017 7.827 -3.582 1.00 95.31 171 TRP A CA 1
ATOM 1293 C C . TRP A 1 171 ? 15.143 6.799 -3.450 1.00 95.31 171 TRP A C 1
ATOM 1295 O O . TRP A 1 171 ? 15.306 5.942 -4.320 1.00 95.31 171 TRP A O 1
ATOM 1305 N N . GLN A 1 172 ? 15.887 6.825 -2.342 1.00 95.38 172 GLN A N 1
ATOM 1306 C CA . GLN A 1 172 ? 16.941 5.846 -2.080 1.00 95.38 172 GLN A CA 1
ATOM 1307 C C . GLN A 1 172 ? 16.410 4.413 -2.006 1.00 95.38 172 GLN A C 1
ATOM 1309 O O . GLN A 1 172 ? 17.081 3.500 -2.485 1.00 95.38 172 GLN A O 1
ATOM 1314 N N . MET A 1 173 ? 15.212 4.201 -1.456 1.00 96.88 173 MET A N 1
ATOM 1315 C CA . MET A 1 173 ? 14.591 2.874 -1.419 1.00 96.88 173 MET A CA 1
ATOM 1316 C C . MET A 1 173 ? 14.182 2.393 -2.814 1.00 96.88 173 MET A C 1
ATOM 1318 O O . MET A 1 173 ? 14.466 1.247 -3.166 1.00 96.88 173 MET A O 1
ATOM 1322 N N . ILE A 1 174 ? 13.604 3.268 -3.645 1.00 97.31 174 ILE A N 1
ATOM 1323 C CA . ILE A 1 174 ? 13.295 2.946 -5.049 1.00 97.31 174 ILE A CA 1
ATOM 1324 C C . ILE A 1 174 ? 14.569 2.550 -5.809 1.00 97.31 174 ILE A C 1
ATOM 1326 O O . ILE A 1 174 ? 14.588 1.531 -6.505 1.00 97.31 174 ILE A O 1
ATOM 1330 N N . LEU A 1 175 ? 15.648 3.324 -5.653 1.00 95.69 175 LEU A N 1
ATOM 1331 C CA . LEU A 1 175 ? 16.940 3.023 -6.269 1.00 95.69 175 LEU A CA 1
ATOM 1332 C C . LEU A 1 175 ? 17.532 1.708 -5.753 1.00 95.69 175 LEU A C 1
ATOM 1334 O O . LEU A 1 175 ? 18.011 0.902 -6.546 1.00 95.69 175 LEU A O 1
ATOM 1338 N N . ALA A 1 176 ? 17.465 1.452 -4.447 1.00 96.19 176 ALA A N 1
ATOM 1339 C CA . ALA A 1 176 ? 17.939 0.204 -3.859 1.00 96.19 176 ALA A CA 1
ATOM 1340 C C . ALA A 1 176 ? 17.241 -1.017 -4.480 1.00 96.19 176 ALA A C 1
ATOM 1342 O O . ALA A 1 176 ? 17.911 -1.977 -4.861 1.00 96.19 176 ALA A O 1
ATOM 1343 N N . GLY A 1 177 ? 15.917 -0.959 -4.655 1.00 97.25 177 GLY A N 1
ATOM 1344 C CA . GLY A 1 177 ? 15.147 -2.002 -5.339 1.00 97.25 177 GLY A CA 1
ATOM 1345 C C . GLY A 1 177 ? 15.536 -2.175 -6.806 1.00 97.25 177 GLY A C 1
ATOM 1346 O O . GLY A 1 177 ? 15.714 -3.295 -7.289 1.00 97.25 177 GLY A O 1
ATOM 1347 N N . HIS A 1 178 ? 15.724 -1.058 -7.510 1.00 96.06 178 HIS A N 1
ATOM 1348 C CA . HIS A 1 178 ? 16.186 -1.039 -8.895 1.00 96.06 178 HIS A CA 1
ATOM 1349 C C . HIS A 1 178 ? 17.563 -1.712 -9.060 1.00 96.06 178 HIS A C 1
ATOM 1351 O O . HIS A 1 178 ? 17.736 -2.565 -9.934 1.00 96.06 178 HIS A O 1
ATOM 1357 N N . HIS A 1 179 ? 18.529 -1.384 -8.199 1.00 95.00 179 HIS A N 1
ATOM 1358 C CA . HIS A 1 179 ? 19.866 -1.981 -8.236 1.00 95.00 179 HIS A CA 1
ATOM 1359 C C . HIS A 1 179 ? 19.871 -3.439 -7.792 1.00 95.00 179 HIS A C 1
ATOM 1361 O O . HIS A 1 179 ? 20.597 -4.249 -8.366 1.00 95.00 179 HIS A O 1
ATOM 1367 N N . TYR A 1 180 ? 19.026 -3.803 -6.826 1.00 95.56 180 TYR A N 1
ATOM 1368 C CA . TYR A 1 180 ? 18.825 -5.198 -6.442 1.00 95.56 180 TYR A CA 1
ATOM 1369 C C . TYR A 1 180 ? 18.346 -6.057 -7.624 1.00 95.56 180 TYR A C 1
ATOM 1371 O O . TYR A 1 180 ? 18.789 -7.193 -7.788 1.00 95.56 180 TYR A O 1
ATOM 1379 N N . ALA A 1 181 ? 17.518 -5.501 -8.516 1.00 94.19 181 ALA A N 1
ATOM 1380 C CA . ALA A 1 181 ? 17.117 -6.159 -9.763 1.00 94.19 181 ALA A CA 1
ATOM 1381 C C . ALA A 1 181 ? 18.252 -6.279 -10.810 1.00 94.19 181 ALA A C 1
ATOM 1383 O O . ALA A 1 181 ? 18.042 -6.846 -11.884 1.00 94.19 181 ALA A O 1
ATOM 1384 N N . GLY A 1 182 ? 19.451 -5.761 -1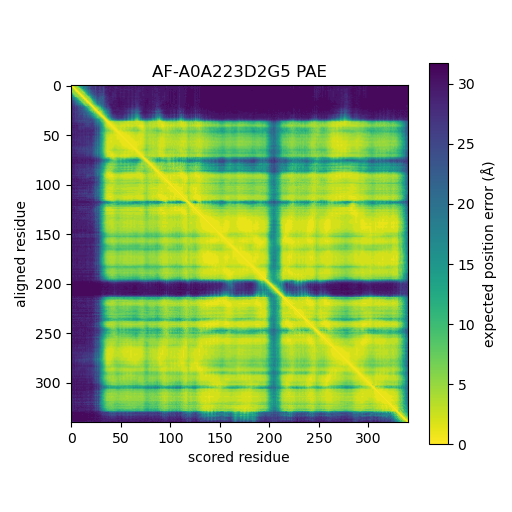0.519 1.00 92.81 182 GLY A N 1
ATOM 1385 C CA . GLY A 1 182 ? 20.638 -5.851 -11.373 1.00 92.81 182 GLY A CA 1
ATOM 1386 C C . GLY A 1 182 ? 20.730 -4.773 -12.452 1.00 92.81 182 GLY A C 1
ATOM 1387 O O . GLY A 1 182 ? 21.472 -4.945 -13.421 1.00 92.81 182 GLY A O 1
ATOM 1388 N N . ARG A 1 183 ? 19.968 -3.682 -12.323 1.00 91.62 183 ARG A N 1
ATOM 1389 C CA . ARG A 1 183 ? 20.026 -2.543 -13.243 1.00 91.62 183 ARG A CA 1
ATOM 1390 C C . ARG A 1 183 ? 20.963 -1.446 -12.719 1.00 91.62 183 ARG A C 1
ATOM 1392 O O . ARG A 1 183 ? 21.107 -1.265 -11.512 1.00 91.62 183 ARG A O 1
ATOM 1399 N N . ASN A 1 184 ? 21.618 -0.746 -13.648 1.00 87.62 184 ASN A N 1
ATOM 1400 C CA . ASN A 1 184 ? 22.622 0.292 -13.365 1.00 87.62 184 ASN A CA 1
ATOM 1401 C C . ASN A 1 184 ? 22.250 1.666 -13.947 1.00 87.62 184 ASN A C 1
ATOM 1403 O O . ASN A 1 184 ? 22.970 2.634 -13.720 1.00 87.62 184 ASN A O 1
ATOM 1407 N N . ASP A 1 185 ? 21.180 1.749 -14.741 1.00 90.81 185 ASP A N 1
ATOM 1408 C CA . ASP A 1 185 ? 20.629 3.024 -15.189 1.00 90.81 185 ASP A CA 1
ATOM 1409 C C . ASP A 1 185 ? 19.938 3.761 -14.029 1.00 90.81 185 ASP A C 1
ATOM 1411 O O . ASP A 1 185 ? 19.783 3.227 -12.938 1.00 90.81 185 ASP A O 1
ATOM 1415 N N . VAL A 1 186 ? 19.541 5.017 -14.231 1.00 91.62 186 VAL A N 1
ATOM 1416 C CA . VAL A 1 186 ? 18.813 5.777 -13.204 1.00 91.62 186 VAL A CA 1
ATOM 1417 C C . VAL A 1 186 ? 17.360 5.919 -13.650 1.00 91.62 186 VAL A C 1
ATOM 1419 O O . VAL A 1 186 ? 17.131 6.430 -14.751 1.00 91.62 186 VAL A O 1
ATOM 1422 N N . PRO A 1 187 ? 16.370 5.486 -12.842 1.00 95.06 187 PRO A N 1
ATOM 1423 C CA . PRO A 1 187 ? 14.965 5.722 -13.144 1.00 95.06 187 PRO A CA 1
ATOM 1424 C C . PRO A 1 187 ? 14.684 7.206 -13.398 1.00 95.06 187 PRO A C 1
ATOM 1426 O O . PRO A 1 187 ? 15.220 8.085 -12.721 1.00 95.06 187 PRO A O 1
ATOM 1429 N N . GLN A 1 188 ? 13.832 7.500 -14.375 1.00 95.06 188 GLN A N 1
ATOM 1430 C CA . GLN A 1 188 ? 13.518 8.876 -14.734 1.00 95.06 188 GLN A CA 1
ATOM 1431 C C . GLN A 1 188 ? 12.408 9.413 -13.835 1.00 95.06 188 GLN A C 1
ATOM 1433 O O . GLN A 1 188 ? 11.275 8.936 -13.893 1.00 95.06 188 GLN A O 1
ATOM 1438 N N . GLN A 1 189 ? 12.705 10.450 -13.057 1.00 94.94 189 GLN A N 1
ATOM 1439 C CA . GLN A 1 189 ? 11.676 11.177 -12.323 1.00 94.94 189 GLN A CA 1
ATOM 1440 C C . GLN A 1 189 ? 10.887 12.089 -13.269 1.00 94.94 189 GLN A C 1
ATOM 1442 O O . GLN A 1 189 ? 11.466 12.855 -14.041 1.00 94.94 189 GLN A O 1
ATOM 1447 N N . VAL A 1 190 ? 9.561 12.017 -13.206 1.00 94.31 190 VAL A N 1
ATOM 1448 C CA . VAL A 1 190 ? 8.651 12.912 -13.929 1.00 94.31 190 VAL A CA 1
ATOM 1449 C C . VAL A 1 190 ? 7.724 13.551 -12.911 1.00 94.31 190 VAL A C 1
ATOM 1451 O O . VAL A 1 190 ? 7.047 12.848 -12.162 1.00 94.31 190 VAL A O 1
ATOM 1454 N N . THR A 1 191 ? 7.689 14.884 -12.872 1.00 93.56 191 THR A N 1
ATOM 1455 C CA . THR A 1 191 ? 6.789 15.579 -11.953 1.00 93.56 191 THR A CA 1
ATOM 1456 C C . THR A 1 191 ? 5.356 15.568 -12.475 1.00 93.56 191 THR A C 1
ATOM 1458 O O . THR A 1 191 ? 5.123 15.657 -13.684 1.00 93.56 191 THR A O 1
ATOM 1461 N N . ILE A 1 192 ? 4.383 15.529 -11.564 1.00 91.75 192 ILE A N 1
ATOM 1462 C CA . ILE A 1 192 ? 2.955 15.666 -11.893 1.00 91.75 192 ILE A CA 1
ATOM 1463 C C . ILE A 1 192 ? 2.707 16.962 -12.685 1.00 91.75 192 ILE A C 1
ATOM 1465 O O . ILE A 1 192 ? 2.036 16.941 -13.713 1.00 91.75 192 ILE A O 1
ATOM 1469 N N . SER A 1 193 ? 3.318 18.078 -12.275 1.00 89.00 193 SER A N 1
ATOM 1470 C CA . SER A 1 193 ? 3.193 19.369 -12.968 1.00 89.00 193 SER A CA 1
ATOM 1471 C C . SER A 1 193 ? 3.758 19.356 -14.392 1.00 89.00 193 SER A C 1
ATOM 1473 O O . SER A 1 193 ? 3.165 19.936 -15.304 1.00 89.00 193 SER A O 1
ATOM 1475 N N . ALA A 1 194 ? 4.886 18.676 -14.612 1.00 87.19 194 ALA A N 1
ATOM 1476 C CA . ALA A 1 194 ? 5.463 18.544 -15.942 1.00 87.19 194 ALA A CA 1
ATOM 1477 C C . ALA A 1 194 ? 4.548 17.695 -16.836 1.00 87.19 194 ALA A C 1
ATOM 1479 O O . ALA A 1 194 ? 4.247 18.099 -17.960 1.00 87.19 194 ALA A O 1
ATOM 1480 N N . LEU A 1 195 ? 4.032 16.580 -16.308 1.00 87.06 195 LEU A N 1
ATOM 1481 C CA . LEU A 1 195 ? 3.106 15.700 -17.019 1.00 87.06 195 LEU A CA 1
ATOM 1482 C C . LEU A 1 195 ? 1.815 16.424 -17.435 1.00 87.06 195 LEU A C 1
ATOM 1484 O O . LEU A 1 195 ? 1.302 16.206 -18.532 1.00 87.06 195 LEU A O 1
ATOM 1488 N N . GLU A 1 196 ? 1.302 17.312 -16.586 1.00 86.25 196 GLU A N 1
ATOM 1489 C CA . GLU A 1 196 ? 0.128 18.138 -16.882 1.00 86.25 196 GLU A CA 1
ATOM 1490 C C . GLU A 1 196 ? 0.397 19.267 -17.890 1.00 86.25 196 GLU A C 1
ATOM 1492 O O . GLU A 1 196 ? -0.552 19.796 -18.478 1.00 86.25 196 GLU A O 1
ATOM 1497 N N . GLY A 1 197 ? 1.665 19.639 -18.099 1.00 76.25 197 GLY A N 1
ATOM 1498 C CA . GLY A 1 197 ? 2.063 20.805 -18.890 1.00 76.25 197 GLY A CA 1
ATOM 1499 C C . GLY A 1 197 ? 1.870 22.136 -18.154 1.00 76.25 197 GLY A C 1
ATOM 1500 O O . GLY A 1 197 ? 1.680 23.167 -18.797 1.00 76.25 197 GLY A O 1
ATOM 1501 N N . THR A 1 198 ? 1.878 22.127 -16.817 1.00 65.06 198 THR A N 1
ATOM 1502 C CA . THR A 1 198 ? 1.642 23.307 -15.962 1.00 65.06 198 THR A CA 1
ATOM 1503 C C . THR A 1 198 ? 2.925 23.930 -15.406 1.00 65.06 198 THR A C 1
ATOM 1505 O O . THR A 1 198 ? 2.862 24.883 -14.631 1.00 65.06 198 THR A O 1
ATOM 1508 N N . THR A 1 199 ? 4.103 23.455 -15.819 1.00 59.06 199 THR A N 1
ATOM 1509 C CA . THR A 1 199 ? 5.390 24.063 -15.464 1.00 59.06 199 THR A CA 1
ATOM 1510 C C . THR A 1 199 ? 5.556 25.442 -16.117 1.00 59.06 199 THR A C 1
ATOM 1512 O O . THR A 1 199 ? 6.055 25.585 -17.231 1.00 59.06 199 THR A O 1
ATOM 1515 N N . THR A 1 200 ? 5.172 26.504 -15.403 1.00 44.00 200 THR A N 1
ATOM 1516 C CA . THR A 1 200 ? 5.651 27.865 -15.680 1.00 44.00 200 THR A CA 1
ATOM 1517 C C . THR A 1 200 ? 7.105 27.947 -15.231 1.00 44.00 200 THR A C 1
ATOM 1519 O O . THR A 1 200 ? 7.389 27.903 -14.036 1.00 44.00 200 THR A O 1
ATOM 1522 N N . GLY A 1 201 ? 8.028 27.983 -16.189 1.00 40.28 201 GLY A N 1
ATOM 1523 C CA . GLY A 1 201 ? 9.455 27.874 -15.922 1.00 40.28 201 GLY A CA 1
ATOM 1524 C C . GLY A 1 201 ? 9.998 28.901 -14.927 1.00 40.28 201 GLY A C 1
ATOM 1525 O O . GLY A 1 201 ? 9.670 30.081 -14.994 1.00 40.28 201 GLY A O 1
ATOM 1526 N N . GLN A 1 202 ? 10.918 28.437 -14.086 1.00 36.34 202 GLN A N 1
ATOM 1527 C CA . GLN A 1 202 ? 12.125 29.164 -13.707 1.00 36.34 202 GLN A CA 1
ATOM 1528 C C . GLN A 1 202 ? 13.189 28.130 -13.324 1.00 36.34 202 GLN A C 1
ATOM 1530 O O . GLN A 1 202 ? 13.092 27.489 -12.285 1.00 36.34 202 GLN A O 1
ATOM 1535 N N . GLY A 1 203 ? 14.184 27.975 -14.201 1.00 33.34 203 GLY A N 1
ATOM 1536 C CA . GLY A 1 203 ? 15.371 27.156 -13.956 1.00 33.34 203 GLY A CA 1
ATOM 1537 C C . GLY A 1 203 ? 15.411 25.841 -14.728 1.00 33.34 203 GLY A C 1
ATOM 1538 O O . GLY A 1 203 ? 15.300 24.793 -14.122 1.00 33.34 203 GLY A O 1
ATOM 1539 N N . GLU A 1 204 ? 15.565 25.900 -16.053 1.00 36.38 204 GLU A N 1
ATOM 1540 C CA . GLU A 1 204 ? 16.605 25.155 -16.783 1.00 36.38 204 GLU A CA 1
ATOM 1541 C C . GLU A 1 204 ? 16.522 25.471 -18.283 1.00 36.38 204 GLU A C 1
ATOM 1543 O O . GLU A 1 204 ? 15.459 25.505 -18.904 1.00 36.38 204 GLU A O 1
ATOM 1548 N N . VAL A 1 205 ? 17.678 25.806 -18.849 1.00 33.56 205 VAL A N 1
ATOM 1549 C CA . VAL A 1 205 ? 17.858 26.203 -20.242 1.00 33.56 205 VAL A CA 1
ATOM 1550 C C . VAL A 1 205 ? 17.875 24.940 -21.094 1.00 33.56 205 VAL A C 1
ATOM 1552 O O . VAL A 1 205 ? 18.857 24.209 -21.112 1.00 33.56 205 VAL A O 1
ATOM 1555 N N . GLY A 1 206 ? 16.793 24.701 -21.826 1.00 32.16 206 GLY A N 1
ATOM 1556 C CA . GLY A 1 206 ? 16.732 23.659 -22.844 1.00 32.16 206 GLY A CA 1
ATOM 1557 C C . GLY A 1 206 ? 15.336 23.575 -23.438 1.00 32.16 206 GLY A C 1
ATOM 1558 O O . GLY A 1 206 ? 14.411 23.109 -22.787 1.00 32.16 206 GLY A O 1
ATOM 1559 N N . GLN A 1 207 ? 15.174 24.062 -24.669 1.00 38.38 207 GLN A N 1
ATOM 1560 C CA . GLN A 1 207 ? 13.931 23.991 -25.438 1.00 38.38 207 GLN A CA 1
ATOM 1561 C C . GLN A 1 207 ? 13.316 22.583 -25.396 1.00 38.38 207 GLN A C 1
ATOM 1563 O O . GLN A 1 207 ? 13.834 21.657 -26.016 1.00 38.38 207 GLN A O 1
ATOM 1568 N N . GLN A 1 208 ? 12.163 22.440 -24.748 1.00 32.88 208 GLN A N 1
ATOM 1569 C CA . GLN A 1 208 ? 11.230 21.355 -25.026 1.00 32.88 208 GLN A CA 1
ATOM 1570 C C . GLN A 1 208 ? 9.837 21.948 -25.206 1.00 32.88 208 GLN A C 1
ATOM 1572 O O . GLN A 1 208 ? 9.362 22.738 -24.393 1.00 32.88 208 GLN A O 1
ATOM 1577 N N . ASN A 1 209 ? 9.208 21.592 -26.327 1.00 35.06 209 ASN A N 1
ATOM 1578 C CA . ASN A 1 209 ? 7.806 21.877 -26.596 1.00 35.06 209 ASN A CA 1
ATOM 1579 C C . ASN A 1 209 ? 6.938 21.500 -25.378 1.00 35.06 209 ASN A C 1
ATOM 1581 O O . ASN A 1 209 ? 7.192 20.457 -24.771 1.00 35.06 209 ASN A O 1
ATOM 1585 N N . PRO A 1 210 ? 5.869 22.256 -25.070 1.00 35.34 210 PRO A N 1
ATOM 1586 C CA . PRO A 1 210 ? 4.962 21.995 -23.944 1.00 35.34 210 PRO A CA 1
ATOM 1587 C C . PRO A 1 210 ? 4.050 20.757 -24.143 1.00 35.34 210 PRO A C 1
ATOM 1589 O O . PRO A 1 210 ? 2.883 20.767 -23.769 1.00 35.34 210 PRO A O 1
ATOM 1592 N N . GLY A 1 211 ? 4.549 19.687 -24.774 1.00 39.03 211 GLY A N 1
ATOM 1593 C CA . GLY A 1 211 ? 3.742 18.564 -25.261 1.00 39.03 211 GLY A CA 1
ATOM 1594 C C . GLY A 1 211 ? 4.076 17.176 -24.715 1.00 39.03 211 GLY A C 1
ATOM 1595 O O . GLY A 1 211 ? 3.220 16.305 -24.796 1.00 39.03 211 GLY A O 1
ATOM 1596 N N . THR A 1 212 ? 5.261 16.929 -24.154 1.00 45.84 212 THR A N 1
ATOM 1597 C CA . THR A 1 212 ? 5.613 15.596 -23.636 1.00 45.84 212 THR A CA 1
ATOM 1598 C C . THR A 1 212 ? 6.720 15.708 -22.594 1.00 45.84 212 THR A C 1
ATOM 1600 O O . THR A 1 212 ? 7.894 15.763 -22.960 1.00 45.84 212 THR A O 1
ATOM 1603 N N . SER A 1 213 ? 6.396 15.660 -21.301 1.00 59.09 213 SER A N 1
ATOM 1604 C CA . SER A 1 213 ? 7.352 15.064 -20.361 1.00 59.09 213 SER A CA 1
ATOM 1605 C C . SER A 1 213 ? 7.601 13.654 -20.865 1.00 59.09 213 SER A C 1
ATOM 1607 O O . SER A 1 213 ? 6.679 12.838 -20.885 1.00 59.09 213 SER A O 1
ATOM 1609 N N . LYS A 1 214 ? 8.786 13.407 -21.425 1.00 74.06 214 LYS A N 1
ATOM 1610 C CA . LYS A 1 214 ? 9.059 12.151 -22.117 1.00 74.06 214 LYS A CA 1
ATOM 1611 C C . LYS A 1 214 ? 9.082 11.040 -21.076 1.00 74.06 214 LYS A C 1
ATOM 1613 O O . LYS A 1 214 ? 10.082 10.870 -20.390 1.00 74.06 214 LYS A O 1
ATOM 1618 N N . LEU A 1 215 ? 7.961 10.341 -20.943 1.00 89.06 215 LEU A N 1
ATOM 1619 C CA . LEU A 1 215 ? 7.868 9.093 -20.202 1.00 89.06 215 LEU A CA 1
ATOM 1620 C C . LEU A 1 215 ? 8.872 8.108 -20.810 1.00 89.06 215 LEU A C 1
ATOM 1622 O O . LEU A 1 215 ? 9.052 8.075 -22.032 1.00 89.06 215 LEU A O 1
ATOM 1626 N N . SER A 1 216 ? 9.536 7.330 -19.964 1.00 90.56 216 SER A N 1
ATOM 1627 C CA . SER A 1 216 ? 10.595 6.412 -20.376 1.00 90.56 216 SER A CA 1
ATOM 1628 C C . SER A 1 216 ? 10.355 5.002 -19.862 1.00 90.56 216 SER A C 1
ATOM 1630 O O . SER A 1 216 ? 9.837 4.797 -18.763 1.00 90.56 216 SER A O 1
ATOM 1632 N N . GLY A 1 217 ? 10.768 4.027 -20.670 1.00 93.50 217 GLY A N 1
ATOM 1633 C CA . GLY A 1 217 ? 10.631 2.612 -20.360 1.00 93.50 217 GLY A CA 1
ATOM 1634 C C . GLY A 1 217 ? 9.192 2.110 -20.468 1.00 93.50 217 GLY A C 1
ATOM 1635 O O . GLY A 1 217 ? 8.290 2.805 -20.939 1.00 93.50 217 GLY A O 1
ATOM 1636 N N . LEU A 1 218 ? 9.000 0.867 -20.041 1.00 95.38 218 LEU A N 1
ATOM 1637 C CA . LEU A 1 218 ? 7.746 0.118 -20.117 1.00 95.38 218 LEU A CA 1
ATOM 1638 C C . LEU A 1 218 ? 6.941 0.174 -18.824 1.00 95.38 218 LEU A C 1
ATOM 1640 O O . LEU A 1 218 ? 5.748 -0.097 -18.861 1.00 95.38 218 LEU A O 1
ATOM 1644 N N . SER A 1 219 ? 7.561 0.520 -17.697 1.00 96.81 219 SER A N 1
ATOM 1645 C CA . SER A 1 219 ? 6.900 0.570 -16.394 1.00 96.81 219 SER A CA 1
ATOM 1646 C C . SER A 1 219 ? 6.990 1.954 -15.755 1.00 96.81 219 SER A C 1
ATOM 1648 O O . SER A 1 219 ? 7.846 2.780 -16.098 1.00 96.81 219 SER A O 1
ATOM 1650 N N . MET A 1 220 ? 6.075 2.203 -14.823 1.00 97.25 220 MET A N 1
ATOM 1651 C CA . MET A 1 220 ? 6.013 3.417 -14.029 1.00 97.25 220 MET A CA 1
ATOM 1652 C C . MET A 1 220 ? 5.694 3.091 -12.571 1.00 97.25 220 MET A C 1
ATOM 1654 O O . MET A 1 220 ? 4.731 2.378 -12.294 1.00 97.25 220 MET A O 1
ATOM 1658 N N . VAL A 1 221 ? 6.461 3.667 -11.646 1.00 97.81 221 VAL A N 1
ATOM 1659 C CA . VAL A 1 221 ? 6.106 3.707 -10.222 1.00 97.81 221 VAL A CA 1
ATOM 1660 C C . VAL A 1 221 ? 5.337 4.991 -9.941 1.00 97.81 221 VAL A C 1
ATOM 1662 O O . VAL A 1 221 ? 5.811 6.082 -10.262 1.00 97.81 221 VAL A O 1
ATOM 1665 N N . LEU A 1 222 ? 4.165 4.865 -9.327 1.00 95.62 222 LEU A N 1
ATOM 1666 C CA . LEU A 1 222 ? 3.371 5.986 -8.836 1.00 95.62 222 LEU A CA 1
ATOM 1667 C C . LEU A 1 222 ? 3.762 6.262 -7.384 1.00 95.62 222 LEU A C 1
ATOM 1669 O O . LEU A 1 222 ? 3.104 5.764 -6.478 1.00 95.62 222 LEU A O 1
ATOM 1673 N N . LEU A 1 223 ? 4.862 6.998 -7.179 1.00 94.44 223 LEU A N 1
ATOM 1674 C CA . LEU A 1 223 ? 5.369 7.295 -5.833 1.00 94.44 223 LEU A CA 1
ATOM 1675 C C . LEU A 1 223 ? 4.462 8.288 -5.098 1.00 94.44 223 LEU A C 1
ATOM 1677 O O . LEU A 1 223 ? 4.225 8.160 -3.899 1.00 94.44 223 LEU A O 1
ATOM 1681 N N . ASP A 1 224 ? 3.959 9.278 -5.835 1.00 91.75 224 ASP A N 1
ATOM 1682 C CA . ASP A 1 224 ? 2.988 10.245 -5.342 1.00 91.75 224 ASP A CA 1
ATOM 1683 C C . ASP A 1 224 ? 1.652 10.102 -6.088 1.00 91.75 224 ASP A C 1
ATOM 1685 O O . ASP A 1 224 ? 1.645 9.777 -7.283 1.00 91.75 224 ASP A O 1
ATOM 1689 N N . PRO A 1 225 ? 0.511 10.385 -5.429 1.00 88.00 225 PRO A N 1
ATOM 1690 C CA . PRO A 1 225 ? -0.793 10.286 -6.068 1.00 88.00 225 PRO A CA 1
ATOM 1691 C C . PRO A 1 225 ? -0.929 11.210 -7.286 1.00 88.00 225 PRO A C 1
ATOM 1693 O O . PRO A 1 225 ? -0.753 12.424 -7.138 1.00 88.00 225 PRO A O 1
ATOM 1696 N N . PRO A 1 226 ? -1.303 10.689 -8.470 1.00 89.94 226 PRO A N 1
ATOM 1697 C CA . PRO A 1 226 ? -1.548 11.531 -9.634 1.00 89.94 226 PRO A CA 1
ATOM 1698 C C . PRO A 1 226 ? -2.803 12.391 -9.441 1.00 89.94 226 PRO A C 1
ATOM 1700 O O . PRO A 1 226 ? -3.768 11.975 -8.797 1.00 89.94 226 PRO A O 1
ATOM 1703 N N . SER A 1 227 ? -2.811 13.581 -10.041 1.00 89.25 227 SER A N 1
ATOM 1704 C CA . SER A 1 227 ? -4.028 14.385 -10.188 1.00 89.25 227 SER A CA 1
ATOM 1705 C C . SER A 1 227 ? -4.939 13.815 -11.284 1.00 89.25 227 SER A C 1
ATOM 1707 O O . SER A 1 227 ? -4.485 13.073 -12.157 1.00 89.25 227 SER A O 1
ATOM 1709 N N . ASP A 1 228 ? -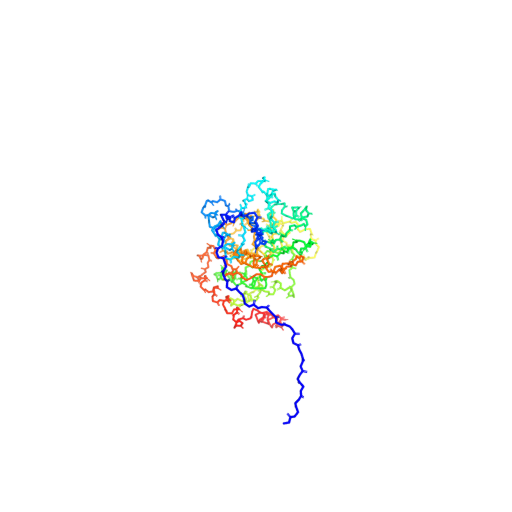6.200 14.248 -11.328 1.00 88.25 228 ASP A N 1
ATOM 1710 C CA . ASP A 1 228 ? -7.129 13.880 -12.408 1.00 88.25 228 ASP A CA 1
ATOM 1711 C C . ASP A 1 228 ? -6.580 14.242 -13.798 1.00 88.25 228 ASP A C 1
ATOM 1713 O O . ASP A 1 228 ? -6.696 13.478 -14.754 1.00 88.25 228 ASP A O 1
ATOM 1717 N N . ARG A 1 229 ? -5.908 15.394 -13.919 1.00 87.38 229 ARG A N 1
ATOM 1718 C CA . ARG A 1 229 ? -5.286 15.817 -15.183 1.00 87.38 229 ARG A CA 1
ATOM 1719 C C . ARG A 1 229 ? -4.088 14.950 -15.548 1.00 87.38 229 ARG A C 1
ATOM 1721 O O . ARG A 1 229 ? -3.912 14.630 -16.723 1.00 87.38 229 ARG A O 1
ATOM 1728 N N . ALA A 1 230 ? -3.272 14.574 -14.567 1.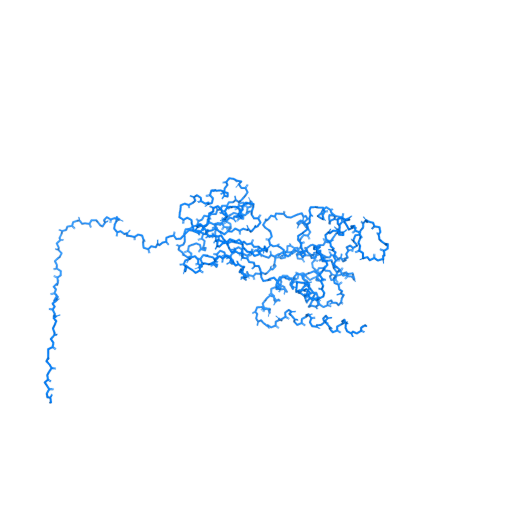00 89.56 230 ALA A N 1
ATOM 1729 C CA . ALA A 1 230 ? -2.157 13.663 -14.777 1.00 89.56 230 ALA A CA 1
ATOM 1730 C C . ALA A 1 230 ? -2.658 12.287 -15.233 1.00 89.56 230 ALA A C 1
ATOM 1732 O O . ALA A 1 230 ? -2.115 11.735 -16.189 1.00 89.56 230 ALA A O 1
ATOM 1733 N N . TRP A 1 231 ? -3.745 11.781 -14.643 1.00 90.75 231 TRP A N 1
ATOM 1734 C CA . TRP A 1 231 ? -4.386 10.542 -15.081 1.00 90.75 231 TRP A CA 1
ATOM 1735 C C . TRP A 1 231 ? -4.808 10.581 -16.551 1.00 90.75 231 TRP A C 1
ATOM 1737 O O . TRP A 1 231 ? -4.495 9.651 -17.296 1.00 90.75 231 TRP A O 1
ATOM 1747 N N . GLU A 1 232 ? -5.437 11.668 -17.009 1.00 86.81 232 GLU A N 1
ATOM 1748 C CA . GLU A 1 232 ? -5.794 11.828 -18.428 1.00 86.81 232 GLU A CA 1
ATOM 1749 C C . GLU A 1 232 ? -4.570 11.789 -19.353 1.00 86.81 232 GLU A C 1
ATOM 1751 O O . GLU A 1 232 ? -4.626 11.226 -20.447 1.00 86.81 232 GLU A O 1
ATOM 1756 N N . ARG A 1 233 ? -3.433 12.338 -18.915 1.00 85.81 233 ARG A N 1
ATOM 1757 C CA . ARG A 1 233 ? -2.181 12.299 -19.685 1.00 85.81 233 ARG A CA 1
ATOM 1758 C C . ARG A 1 233 ? -1.549 10.909 -19.699 1.00 85.81 233 ARG A C 1
ATOM 1760 O O . ARG A 1 233 ? -1.016 10.503 -20.732 1.00 85.81 233 ARG A O 1
ATOM 1767 N N . LEU A 1 234 ? -1.656 10.153 -18.607 1.00 89.25 234 LEU A N 1
ATOM 1768 C CA . LEU A 1 234 ? -1.157 8.776 -18.526 1.00 89.25 234 LEU A CA 1
ATOM 1769 C C . LEU A 1 234 ? -1.928 7.809 -19.427 1.00 89.25 234 LEU A C 1
ATOM 1771 O O . LEU A 1 234 ? -1.337 6.832 -19.887 1.00 89.25 234 LEU A O 1
ATOM 1775 N N . LYS A 1 235 ? -3.200 8.082 -19.756 1.00 86.62 235 LYS A N 1
ATOM 1776 C CA . LYS A 1 235 ? -3.974 7.250 -20.701 1.00 86.62 235 LYS A CA 1
ATOM 1777 C C . LYS A 1 235 ? -3.290 7.097 -22.059 1.00 86.62 235 LYS A C 1
ATOM 1779 O O . LYS A 1 235 ? -3.432 6.058 -22.689 1.00 86.62 235 LYS A O 1
ATOM 1784 N N . ALA A 1 236 ? -2.539 8.109 -22.492 1.00 83.44 236 ALA A N 1
ATOM 1785 C CA . ALA A 1 236 ? -1.813 8.082 -23.759 1.00 83.44 236 ALA A CA 1
ATOM 1786 C C . ALA A 1 236 ? -0.497 7.282 -23.701 1.00 83.44 236 ALA A C 1
ATOM 1788 O O . ALA A 1 236 ? 0.098 7.018 -24.746 1.00 83.44 236 ALA A O 1
ATOM 1789 N N . SER A 1 237 ? -0.012 6.916 -22.510 1.00 85.06 237 SER A N 1
ATOM 1790 C CA . SER A 1 237 ? 1.161 6.052 -22.367 1.00 85.06 237 SER A CA 1
ATOM 1791 C C . SER A 1 237 ? 0.748 4.579 -22.396 1.00 85.06 237 SER A C 1
ATOM 1793 O O . SER A 1 237 ? -0.373 4.251 -22.040 1.00 85.06 237 SER A O 1
ATOM 1795 N N . ASN A 1 238 ? 1.647 3.675 -22.789 1.00 86.75 238 ASN A N 1
ATOM 1796 C CA . ASN A 1 238 ? 1.415 2.220 -22.728 1.00 86.75 238 ASN A CA 1
ATOM 1797 C C . ASN A 1 238 ? 2.149 1.569 -21.545 1.00 86.75 238 ASN A C 1
ATOM 1799 O O . ASN A 1 238 ? 2.385 0.365 -21.540 1.00 86.75 238 ASN A O 1
ATOM 1803 N N . GLN A 1 239 ? 2.576 2.370 -20.567 1.00 93.38 239 GLN A N 1
ATOM 1804 C CA . GLN A 1 239 ? 3.347 1.867 -19.438 1.00 93.38 239 GLN A CA 1
ATOM 1805 C C . GLN A 1 239 ? 2.478 1.062 -18.473 1.00 93.38 239 GLN A C 1
ATOM 1807 O O . GLN A 1 239 ? 1.346 1.445 -18.175 1.00 93.38 239 GLN A O 1
ATOM 1812 N N . VAL A 1 240 ? 3.018 -0.017 -17.934 1.00 95.69 240 VAL A N 1
ATOM 1813 C CA . VAL A 1 240 ? 2.410 -0.708 -16.796 1.00 95.69 240 VAL A CA 1
ATOM 1814 C C . VAL A 1 240 ? 2.687 0.063 -15.509 1.00 95.69 240 VAL A C 1
ATOM 1816 O O . VAL A 1 240 ? 3.736 0.695 -15.369 1.00 95.69 240 VAL A O 1
ATOM 1819 N N . LEU A 1 241 ? 1.740 0.042 -14.580 1.00 96.25 241 LEU A N 1
ATOM 1820 C CA . LEU A 1 241 ? 1.751 0.871 -13.380 1.00 96.25 241 LEU A CA 1
ATOM 1821 C C . LEU A 1 241 ? 2.006 0.017 -12.139 1.00 96.25 241 LEU A C 1
ATOM 1823 O O . LEU A 1 241 ? 1.443 -1.068 -11.982 1.00 96.25 241 LEU A O 1
ATOM 1827 N N . ILE A 1 242 ? 2.837 0.541 -11.247 1.00 97.06 242 ILE A N 1
ATOM 1828 C CA . ILE A 1 242 ? 3.088 -0.008 -9.918 1.00 97.06 242 ILE A CA 1
ATOM 1829 C C . ILE A 1 242 ? 2.698 1.060 -8.911 1.00 97.06 242 ILE A C 1
ATOM 1831 O O . ILE A 1 242 ? 3.266 2.155 -8.898 1.00 97.06 242 ILE A O 1
ATOM 1835 N N . ARG A 1 243 ? 1.703 0.745 -8.089 1.00 94.50 243 ARG A N 1
ATOM 1836 C CA . ARG A 1 243 ? 1.200 1.644 -7.050 1.00 94.50 243 ARG A CA 1
ATOM 1837 C C . ARG A 1 243 ? 2.033 1.521 -5.784 1.00 94.50 243 ARG A C 1
ATOM 1839 O O . ARG A 1 243 ? 2.484 0.430 -5.453 1.00 94.50 243 ARG A O 1
ATOM 1846 N N . THR A 1 244 ? 2.186 2.618 -5.052 1.00 93.62 244 THR A N 1
ATOM 1847 C CA . THR A 1 244 ? 2.756 2.606 -3.693 1.00 93.62 244 THR A CA 1
ATOM 1848 C C . THR A 1 244 ? 1.738 3.043 -2.642 1.00 93.62 244 THR A C 1
ATOM 1850 O O . THR A 1 244 ? 2.099 3.268 -1.496 1.00 93.62 244 THR A O 1
ATOM 1853 N N . ASP A 1 245 ? 0.469 3.174 -3.020 1.00 86.75 245 ASP A N 1
ATOM 1854 C CA . ASP A 1 245 ? -0.632 3.566 -2.152 1.00 86.75 245 ASP A CA 1
ATOM 1855 C C . ASP A 1 245 ? -1.659 2.432 -2.015 1.00 86.75 245 ASP A C 1
ATOM 1857 O O . ASP A 1 245 ? -2.124 1.863 -3.003 1.00 86.75 245 ASP A O 1
ATOM 1861 N N . GLU A 1 246 ? -2.034 2.108 -0.778 1.00 81.50 246 GLU A N 1
ATOM 1862 C CA . GLU A 1 246 ? -3.178 1.239 -0.487 1.00 81.50 246 GLU A CA 1
ATOM 1863 C C . GLU A 1 246 ? -4.429 2.125 -0.408 1.00 81.50 246 GLU A C 1
ATOM 1865 O O . GLU A 1 246 ? -4.831 2.543 0.676 1.00 81.50 246 GLU A O 1
ATOM 1870 N N . ARG A 1 247 ? -5.003 2.494 -1.563 1.00 75.81 247 ARG A N 1
ATOM 1871 C CA . ARG A 1 247 ? -6.339 3.122 -1.585 1.00 75.81 247 ARG A CA 1
ATOM 1872 C C . ARG A 1 247 ? -7.403 2.069 -1.779 1.00 75.81 247 ARG A C 1
ATOM 1874 O O . ARG A 1 247 ? -7.275 1.235 -2.676 1.00 75.81 247 ARG A O 1
ATOM 1881 N N . ALA A 1 248 ? -8.462 2.186 -0.990 1.00 66.25 248 ALA A N 1
ATOM 1882 C CA . ALA A 1 248 ? -9.659 1.380 -1.153 1.00 66.25 248 ALA A CA 1
ATOM 1883 C C . ALA A 1 248 ? -10.508 1.871 -2.338 1.00 66.25 248 ALA A C 1
ATOM 1885 O O . ALA A 1 248 ? -11.241 1.101 -2.953 1.00 66.25 248 ALA A O 1
ATOM 1886 N N . THR A 1 249 ? -10.379 3.152 -2.693 1.00 70.50 249 THR A N 1
ATOM 1887 C CA . THR A 1 249 ? -11.044 3.732 -3.863 1.00 70.50 249 THR A CA 1
ATOM 1888 C C . THR A 1 249 ? -10.435 3.248 -5.183 1.00 70.50 249 THR A C 1
ATOM 1890 O O . THR A 1 249 ? -9.212 3.200 -5.353 1.00 70.50 249 THR A O 1
ATOM 1893 N N . ALA A 1 250 ? -11.304 2.916 -6.146 1.00 71.00 250 ALA A N 1
ATOM 1894 C CA . ALA A 1 250 ? -10.887 2.573 -7.500 1.00 71.00 250 ALA A CA 1
ATOM 1895 C C . ALA A 1 250 ? -10.123 3.744 -8.134 1.00 71.00 250 ALA A C 1
ATOM 1897 O O . ALA A 1 250 ? -10.573 4.893 -8.097 1.00 71.00 250 ALA A O 1
ATOM 1898 N N . VAL A 1 251 ? -8.971 3.451 -8.736 1.00 78.06 251 VAL A N 1
ATOM 1899 C CA . VAL A 1 251 ? -8.147 4.452 -9.421 1.00 78.06 251 VAL A CA 1
ATOM 1900 C C . VAL A 1 251 ? -8.257 4.301 -10.942 1.00 78.06 251 VAL A C 1
ATOM 1902 O O . VAL A 1 251 ? -8.491 3.195 -11.440 1.00 78.06 251 VAL A O 1
ATOM 1905 N N . PRO A 1 252 ? -8.095 5.390 -11.718 1.00 86.81 252 PRO A N 1
ATOM 1906 C CA . PRO A 1 252 ? -8.013 5.296 -13.171 1.00 86.81 252 PRO A CA 1
ATOM 1907 C C . PRO A 1 252 ? -6.908 4.334 -13.628 1.00 86.81 252 PRO A C 1
ATOM 1909 O O . PRO A 1 252 ? -5.883 4.196 -12.964 1.00 86.81 252 PRO A O 1
ATOM 1912 N N . LEU A 1 253 ? -7.094 3.719 -14.804 1.00 87.31 253 LEU A N 1
ATOM 1913 C CA . LEU A 1 253 ? -6.126 2.797 -15.423 1.00 87.31 253 LEU A CA 1
ATOM 1914 C C . LEU A 1 253 ? -5.827 1.534 -14.594 1.00 87.31 253 LEU A C 1
ATOM 1916 O O . LEU A 1 253 ? -4.721 0.996 -14.669 1.00 87.31 253 LEU A O 1
ATOM 1920 N N . GLN A 1 254 ? -6.798 1.048 -13.814 1.00 87.31 254 GLN A N 1
ATOM 1921 C CA . GLN A 1 254 ? -6.642 -0.166 -13.004 1.00 87.31 254 GLN A CA 1
ATOM 1922 C C .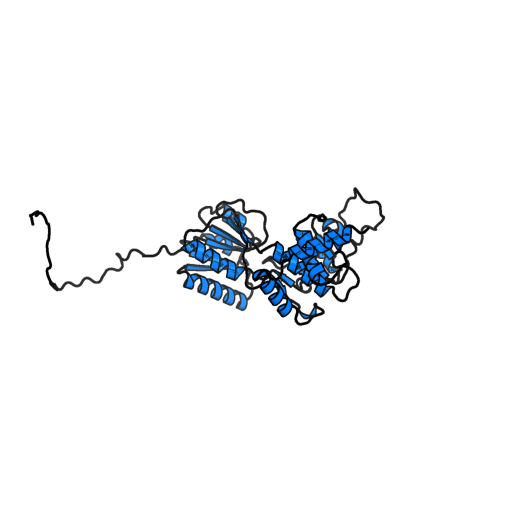 GLN A 1 254 ? -6.229 -1.394 -13.839 1.00 87.31 254 GLN A C 1
ATOM 1924 O O . GLN A 1 254 ? -5.474 -2.232 -13.359 1.00 87.31 254 GLN A O 1
ATOM 1929 N N . ASP A 1 255 ? -6.647 -1.469 -15.105 1.00 89.62 255 ASP A N 1
ATOM 1930 C CA . ASP A 1 255 ? -6.259 -2.502 -16.076 1.00 89.62 255 ASP A CA 1
ATOM 1931 C C . ASP A 1 255 ? -4.756 -2.506 -16.407 1.00 89.62 255 ASP A C 1
ATOM 1933 O O . ASP A 1 255 ? -4.215 -3.512 -16.865 1.00 89.62 255 ASP A O 1
ATOM 1937 N N . ARG A 1 256 ? -4.067 -1.389 -16.156 1.00 93.06 256 ARG A N 1
ATOM 1938 C CA . ARG A 1 256 ? -2.618 -1.240 -16.336 1.00 93.06 256 ARG A CA 1
ATOM 1939 C C . ARG A 1 256 ? -1.844 -1.349 -15.031 1.00 93.06 256 ARG A C 1
ATOM 1941 O O . ARG A 1 256 ? -0.614 -1.367 -15.079 1.00 93.06 256 ARG A O 1
ATOM 1948 N N . VAL A 1 257 ? -2.517 -1.412 -13.883 1.00 94.06 257 VAL A N 1
ATOM 1949 C CA . VAL A 1 257 ? -1.867 -1.650 -12.592 1.00 94.06 257 VAL A CA 1
ATOM 1950 C C . VAL A 1 257 ? -1.486 -3.122 -12.516 1.00 94.06 257 VAL A C 1
ATOM 1952 O O . VAL A 1 257 ? -2.336 -4.003 -12.444 1.00 94.06 257 VAL A O 1
ATOM 1955 N N . ILE A 1 258 ? -0.185 -3.399 -12.536 1.00 95.31 258 ILE A N 1
ATOM 1956 C CA . ILE A 1 258 ? 0.332 -4.774 -12.516 1.00 95.31 258 ILE A CA 1
ATOM 1957 C C . ILE A 1 258 ? 0.734 -5.222 -11.115 1.00 95.31 258 ILE A C 1
ATOM 1959 O O . ILE A 1 258 ? 0.817 -6.424 -10.867 1.00 95.31 258 ILE A O 1
ATOM 1963 N N . ALA A 1 259 ? 0.965 -4.272 -10.207 1.00 95.12 259 ALA A N 1
ATOM 1964 C CA . ALA A 1 259 ? 1.215 -4.520 -8.797 1.00 95.12 259 ALA A CA 1
ATOM 1965 C C . ALA A 1 259 ? 0.774 -3.322 -7.943 1.00 95.12 259 ALA A C 1
ATOM 1967 O O . ALA A 1 259 ? 0.912 -2.165 -8.349 1.00 95.12 259 ALA A O 1
ATOM 1968 N N . GLN A 1 260 ? 0.268 -3.609 -6.749 1.00 93.44 260 GLN A N 1
ATOM 1969 C CA . GLN A 1 260 ? -0.136 -2.612 -5.756 1.00 93.44 260 GLN A CA 1
ATOM 1970 C C . GLN A 1 260 ? 0.131 -3.139 -4.340 1.00 93.44 260 GLN A C 1
ATOM 1972 O O . GLN A 1 260 ? 0.321 -4.351 -4.189 1.00 93.44 260 GLN A O 1
ATOM 1977 N N . PRO A 1 261 ? 0.158 -2.279 -3.307 1.00 92.75 261 PRO A N 1
ATOM 1978 C CA . PRO A 1 261 ? 0.330 -2.747 -1.939 1.00 92.75 261 PRO A CA 1
ATOM 1979 C C . PRO A 1 261 ? -0.748 -3.781 -1.590 1.00 92.75 261 PRO A C 1
ATOM 1981 O O . PRO A 1 261 ? -1.918 -3.611 -1.937 1.00 92.75 261 PRO A O 1
ATOM 1984 N N . ALA A 1 262 ? -0.346 -4.882 -0.957 1.00 90.12 262 ALA A N 1
ATOM 1985 C CA . ALA A 1 262 ? -1.293 -5.888 -0.487 1.00 90.12 262 ALA A CA 1
ATOM 1986 C C . ALA A 1 262 ? -2.100 -5.332 0.689 1.00 90.12 262 ALA A C 1
ATOM 1988 O O . ALA A 1 262 ? -1.594 -4.518 1.460 1.00 90.12 262 ALA A O 1
ATOM 1989 N N . SER A 1 263 ? -3.340 -5.795 0.846 1.00 87.12 263 SER A N 1
ATOM 1990 C CA . SER A 1 263 ? -4.192 -5.238 1.888 1.00 87.12 263 SER A CA 1
ATOM 1991 C C . SER A 1 263 ? -3.701 -5.561 3.302 1.00 87.12 263 SER A C 1
ATOM 1993 O O . SER A 1 263 ? -3.348 -6.704 3.607 1.00 87.12 263 SER A O 1
ATOM 1995 N N . LEU A 1 264 ? -3.752 -4.565 4.190 1.00 90.44 264 LEU A N 1
ATOM 1996 C CA . LEU A 1 264 ? -3.447 -4.719 5.613 1.00 90.44 264 LEU A CA 1
ATOM 1997 C C . LEU A 1 264 ? -4.662 -5.089 6.477 1.00 90.44 264 LEU A C 1
ATOM 1999 O O . LEU A 1 264 ? -4.502 -5.213 7.691 1.00 90.44 264 LEU A O 1
ATOM 2003 N N . TYR A 1 265 ? -5.855 -5.304 5.903 1.00 88.56 265 TYR A N 1
ATOM 2004 C CA . TYR A 1 265 ? -7.096 -5.495 6.672 1.00 88.56 265 TYR A CA 1
ATOM 2005 C C . TYR A 1 265 ? -7.015 -6.585 7.745 1.00 88.56 265 TYR A C 1
ATOM 2007 O O . TYR A 1 265 ? -7.382 -6.342 8.892 1.00 88.56 265 TYR A O 1
ATOM 2015 N N . GLU A 1 266 ? -6.501 -7.770 7.414 1.00 90.75 266 GLU A N 1
ATOM 2016 C CA . GLU A 1 266 ? -6.378 -8.865 8.385 1.00 90.75 266 GLU A CA 1
ATOM 2017 C C . GLU A 1 266 ? -5.412 -8.514 9.528 1.00 90.75 266 GLU A C 1
ATOM 2019 O O . GLU A 1 266 ? -5.739 -8.709 10.701 1.00 90.75 266 GLU A O 1
ATOM 2024 N N . ALA A 1 267 ? -4.237 -7.966 9.200 1.00 92.88 267 ALA A N 1
ATOM 2025 C CA . ALA A 1 267 ? -3.240 -7.569 10.195 1.00 92.88 267 ALA A CA 1
ATOM 2026 C C . ALA A 1 267 ? -3.777 -6.457 11.108 1.00 92.88 267 ALA A C 1
ATOM 2028 O O . ALA A 1 267 ? -3.581 -6.498 12.323 1.00 92.88 267 ALA A O 1
ATOM 2029 N N . ALA A 1 268 ? -4.504 -5.505 10.523 1.00 93.12 268 ALA A N 1
ATOM 2030 C CA . ALA A 1 268 ? -5.169 -4.423 11.226 1.00 93.12 268 ALA A CA 1
ATOM 2031 C C . ALA A 1 268 ? -6.222 -4.955 12.195 1.00 93.12 268 ALA A C 1
ATOM 2033 O O . ALA A 1 268 ? -6.115 -4.719 13.393 1.00 93.12 268 ALA A O 1
ATOM 2034 N N . LEU A 1 269 ? -7.192 -5.732 11.707 1.00 93.44 269 LEU A N 1
ATOM 2035 C CA . LEU A 1 269 ? -8.265 -6.281 12.534 1.00 93.44 269 LEU A CA 1
ATOM 2036 C C . LEU A 1 269 ? -7.710 -7.061 13.726 1.00 93.44 269 LEU A C 1
ATOM 2038 O O . LEU A 1 269 ? -8.097 -6.798 14.864 1.00 93.44 269 LEU A O 1
ATOM 2042 N N . ARG A 1 270 ? -6.761 -7.976 13.491 1.00 95.00 270 ARG A N 1
ATOM 2043 C CA . ARG A 1 270 ? -6.170 -8.793 14.562 1.00 95.00 270 ARG A CA 1
ATOM 2044 C C . ARG A 1 270 ? -5.412 -7.947 15.584 1.00 95.00 270 ARG A C 1
ATOM 2046 O O . ARG A 1 270 ? -5.554 -8.166 16.788 1.00 95.00 270 ARG A O 1
ATOM 2053 N N . GLN A 1 271 ? -4.607 -6.985 15.131 1.00 95.19 271 GLN A N 1
ATOM 2054 C CA . GLN A 1 271 ? -3.842 -6.137 16.041 1.00 95.19 271 GLN A CA 1
ATOM 2055 C C . GLN A 1 271 ? -4.751 -5.216 16.859 1.00 95.19 271 GLN A C 1
ATOM 2057 O O . GLN A 1 271 ? -4.582 -5.107 18.075 1.00 95.19 271 GLN A O 1
ATOM 2062 N N . GLU A 1 272 ? -5.709 -4.560 16.211 1.00 95.69 272 GLU A N 1
ATOM 2063 C CA . GLU A 1 272 ? -6.577 -3.590 16.869 1.00 95.69 272 GLU A CA 1
ATOM 2064 C C . GLU A 1 272 ? -7.549 -4.266 17.838 1.00 95.69 272 GLU A C 1
ATOM 2066 O O . GLU A 1 272 ? -7.719 -3.773 18.953 1.00 95.69 272 GLU A O 1
ATOM 2071 N N . ALA A 1 273 ? -8.083 -5.443 17.490 1.00 93.81 273 ALA A N 1
ATOM 2072 C CA . ALA A 1 273 ? -8.870 -6.267 18.405 1.00 93.81 273 ALA A CA 1
ATOM 2073 C C . ALA A 1 273 ? -8.083 -6.606 19.681 1.00 93.81 273 ALA A C 1
ATOM 2075 O O . ALA A 1 273 ? -8.569 -6.396 20.794 1.00 93.81 273 ALA A O 1
ATOM 2076 N N . LYS A 1 274 ? -6.830 -7.055 19.534 1.00 94.44 274 LYS A N 1
ATOM 2077 C CA . LYS A 1 274 ? -5.964 -7.388 20.672 1.00 94.44 274 LYS A CA 1
ATOM 2078 C C . LYS A 1 274 ? -5.694 -6.177 21.569 1.00 94.44 274 LYS A C 1
ATOM 2080 O O . LYS A 1 274 ? -5.745 -6.302 22.792 1.00 94.44 274 LYS A O 1
ATOM 2085 N N . LEU A 1 275 ? -5.402 -5.019 20.974 1.00 94.94 275 LEU A N 1
ATOM 2086 C CA . LEU A 1 275 ? -5.137 -3.779 21.712 1.00 94.94 275 LEU A CA 1
ATOM 2087 C C . LEU A 1 275 ? -6.378 -3.240 22.424 1.00 94.94 275 LEU A C 1
ATOM 2089 O O . LEU A 1 275 ? -6.257 -2.681 23.517 1.00 94.94 275 LEU A O 1
ATOM 2093 N N . LEU A 1 276 ? -7.553 -3.406 21.814 1.00 92.88 276 LEU A N 1
ATOM 2094 C CA . LEU A 1 276 ? -8.823 -3.020 22.410 1.00 92.88 276 LEU A CA 1
ATOM 2095 C C . LEU A 1 276 ? -9.101 -3.853 23.665 1.00 92.88 276 LEU A C 1
ATOM 2097 O O . LEU A 1 276 ? -9.289 -3.289 24.741 1.00 92.88 276 LEU A O 1
ATOM 2101 N N . VAL A 1 277 ? -9.024 -5.184 23.556 1.00 91.50 277 VAL A N 1
ATOM 2102 C CA . VAL A 1 277 ? -9.260 -6.102 24.685 1.00 91.50 277 VAL A CA 1
ATOM 2103 C C . VAL A 1 277 ? -8.250 -5.901 25.810 1.00 91.50 277 VAL A C 1
ATOM 2105 O O . VAL A 1 277 ? -8.615 -5.964 26.984 1.00 91.50 277 VAL A O 1
ATOM 2108 N N . SER A 1 278 ? -6.983 -5.633 25.482 1.00 92.44 278 SER A N 1
ATOM 2109 C CA . SER A 1 278 ? -5.948 -5.393 26.493 1.00 92.44 278 SER A CA 1
ATOM 2110 C C . SER A 1 278 ? -6.014 -3.999 27.126 1.00 92.44 278 SER A C 1
ATOM 2112 O O . SER A 1 278 ? -5.233 -3.710 28.033 1.00 92.44 278 SER A O 1
ATOM 2114 N N . GLY A 1 279 ? -6.881 -3.107 26.630 1.00 91.62 279 GLY A N 1
ATOM 2115 C CA . GLY A 1 279 ? -6.939 -1.706 27.050 1.00 91.62 279 GLY A CA 1
ATOM 2116 C C . GLY A 1 279 ? -5.658 -0.919 26.744 1.00 91.62 279 GLY A C 1
ATOM 2117 O O . GLY A 1 279 ? -5.416 0.119 27.353 1.00 91.62 279 GLY A O 1
ATOM 2118 N N . SER A 1 280 ? -4.810 -1.417 25.838 1.00 94.12 280 SER A N 1
ATOM 2119 C CA . SER A 1 280 ? -3.509 -0.813 25.496 1.00 94.12 280 SER A CA 1
ATOM 2120 C C . SER A 1 280 ? -3.560 0.027 24.222 1.00 94.12 280 SER A C 1
ATOM 2122 O O . SER A 1 280 ? -2.528 0.482 23.732 1.00 94.12 280 SER A O 1
ATOM 2124 N N . TRP A 1 281 ? -4.751 0.207 23.658 1.00 95.38 281 TRP A N 1
ATOM 2125 C CA . TRP A 1 281 ? -4.950 1.037 22.485 1.00 95.38 281 TRP A CA 1
ATOM 2126 C C . TRP A 1 281 ? -4.624 2.505 22.790 1.00 95.38 281 TRP A C 1
ATOM 2128 O O . TRP A 1 281 ? -5.156 3.086 23.737 1.00 95.38 281 TRP A O 1
ATOM 2138 N N . THR A 1 282 ? -3.784 3.116 21.956 1.00 93.44 282 THR A N 1
ATOM 2139 C CA . THR A 1 282 ? -3.455 4.544 22.007 1.00 93.44 282 THR A CA 1
ATOM 2140 C C . THR A 1 282 ? -3.571 5.170 20.617 1.00 93.44 282 THR A C 1
ATOM 2142 O O . THR A 1 282 ? -3.228 4.540 19.610 1.00 93.44 282 THR A O 1
ATOM 2145 N N . GLY A 1 283 ? -4.076 6.404 20.562 1.00 93.88 283 GLY A N 1
ATOM 2146 C CA . GLY A 1 283 ? -4.203 7.185 19.332 1.00 93.88 283 GLY A CA 1
ATOM 2147 C C . GLY A 1 283 ? -3.022 8.129 19.106 1.00 93.88 283 GLY A C 1
ATOM 2148 O O . GLY A 1 283 ? -1.990 8.028 19.766 1.00 93.88 283 GLY A O 1
ATOM 2149 N N . GLN A 1 284 ? -3.197 9.051 18.162 1.00 93.94 284 GLN A N 1
ATOM 2150 C CA . GLN A 1 284 ? -2.237 10.068 17.738 1.00 93.94 284 GLN A CA 1
ATOM 2151 C C . GLN A 1 284 ? -0.871 9.508 17.312 1.00 93.94 284 GLN A C 1
ATOM 2153 O O . GLN A 1 284 ? 0.177 10.077 17.608 1.00 93.94 284 GLN A O 1
ATOM 2158 N N . GLN A 1 285 ? -0.877 8.374 16.611 1.00 92.44 285 GLN A N 1
ATOM 2159 C CA . GLN A 1 285 ? 0.343 7.736 16.122 1.00 92.44 285 GLN A CA 1
ATOM 2160 C C . GLN A 1 285 ? 0.143 7.023 14.785 1.00 92.44 285 GLN A C 1
ATOM 2162 O O . GLN A 1 285 ? -0.947 6.530 14.480 1.00 92.44 285 GLN A O 1
ATOM 2167 N N . ASN A 1 286 ? 1.234 6.919 14.029 1.00 92.69 286 ASN A N 1
ATOM 2168 C CA . ASN A 1 286 ? 1.358 5.988 12.916 1.00 92.69 286 ASN A CA 1
ATOM 2169 C C . ASN A 1 286 ? 1.908 4.664 13.445 1.00 92.69 286 ASN A C 1
ATOM 2171 O O . ASN A 1 286 ? 2.903 4.650 14.170 1.00 92.69 286 ASN A O 1
ATOM 2175 N N . VAL A 1 287 ? 1.286 3.554 13.062 1.00 93.38 287 VAL A N 1
ATOM 2176 C CA . VAL A 1 287 ? 1.736 2.212 13.419 1.00 93.38 287 VAL A CA 1
ATOM 2177 C C . VAL A 1 287 ? 1.985 1.414 12.156 1.00 93.38 287 VAL A C 1
ATOM 2179 O O . VAL A 1 287 ? 1.073 1.173 11.367 1.00 93.38 287 VAL A O 1
ATOM 2182 N N . THR A 1 288 ? 3.233 0.991 11.990 1.00 93.25 288 THR A N 1
ATOM 2183 C CA . THR A 1 288 ? 3.630 0.074 10.928 1.00 93.25 288 THR A CA 1
ATOM 2184 C C . THR A 1 288 ? 3.043 -1.307 11.192 1.00 93.25 288 THR A C 1
ATOM 2186 O O . THR A 1 288 ? 3.279 -1.894 12.248 1.00 93.25 288 THR A O 1
ATOM 2189 N N . LEU A 1 289 ? 2.295 -1.829 10.224 1.00 92.38 289 LEU A N 1
ATOM 2190 C CA . LEU A 1 289 ? 1.799 -3.196 10.216 1.00 92.38 289 LEU A CA 1
ATOM 2191 C C . LEU A 1 289 ? 2.606 -4.059 9.254 1.00 92.38 289 LEU A C 1
ATOM 2193 O O . LEU A 1 289 ? 3.013 -3.622 8.178 1.00 92.38 289 LEU A O 1
ATOM 2197 N N . THR A 1 290 ? 2.749 -5.328 9.621 1.00 87.75 290 THR A N 1
ATOM 2198 C CA . THR A 1 290 ? 3.306 -6.355 8.745 1.00 87.75 290 THR A CA 1
ATOM 2199 C C . THR A 1 290 ? 2.184 -7.289 8.317 1.00 87.75 290 THR A C 1
ATOM 2201 O O . THR A 1 290 ? 1.703 -8.098 9.110 1.00 87.75 290 THR A O 1
ATOM 2204 N N . GLY A 1 291 ? 1.749 -7.156 7.064 1.00 85.00 291 GLY A N 1
ATOM 2205 C CA . GLY A 1 291 ? 0.847 -8.110 6.422 1.00 85.00 291 GLY A CA 1
ATOM 2206 C C . GLY A 1 291 ? 1.559 -9.401 6.006 1.00 85.00 291 GLY A C 1
ATOM 2207 O O . GLY A 1 291 ? 2.777 -9.528 6.125 1.00 85.00 291 GLY A O 1
ATOM 2208 N N . LYS A 1 292 ? 0.791 -10.357 5.464 1.00 85.94 292 LYS A N 1
ATOM 2209 C CA . LYS A 1 292 ? 1.335 -11.602 4.884 1.00 85.94 292 LYS A CA 1
ATOM 2210 C C . LYS A 1 292 ? 2.271 -11.327 3.706 1.00 85.94 292 LYS A C 1
ATOM 2212 O O . LYS A 1 292 ? 3.257 -12.028 3.529 1.00 85.94 292 LYS A O 1
ATOM 2217 N N . ARG A 1 293 ? 1.937 -10.308 2.913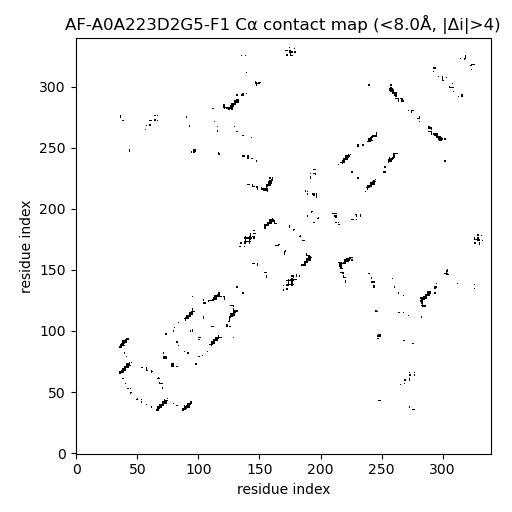 1.00 90.44 293 ARG A N 1
ATOM 2218 C CA . ARG A 1 293 ? 2.717 -9.785 1.789 1.00 90.44 293 ARG A CA 1
ATOM 2219 C C . ARG A 1 293 ? 2.676 -8.264 1.848 1.00 90.44 293 ARG A C 1
ATOM 2221 O O . ARG A 1 293 ? 1.744 -7.695 2.410 1.00 90.44 293 ARG A O 1
ATOM 2228 N N . THR A 1 294 ? 3.674 -7.613 1.277 1.00 93.38 294 THR A N 1
ATOM 2229 C CA . THR A 1 294 ? 3.737 -6.158 1.107 1.00 93.38 294 THR A CA 1
ATOM 2230 C C . THR A 1 294 ? 3.139 -5.745 -0.236 1.00 93.38 294 THR A C 1
ATOM 2232 O O . THR A 1 294 ? 2.482 -4.713 -0.305 1.00 93.38 294 THR A O 1
ATOM 2235 N N . PHE A 1 295 ? 3.285 -6.563 -1.283 1.00 93.94 295 PHE A N 1
ATOM 2236 C CA . PHE A 1 295 ? 2.675 -6.330 -2.597 1.00 93.94 295 PHE A CA 1
ATOM 2237 C C . PHE A 1 295 ? 1.763 -7.477 -3.029 1.00 93.94 295 PHE A C 1
ATOM 2239 O O . PHE A 1 295 ? 2.045 -8.652 -2.795 1.00 93.94 295 PHE A O 1
ATOM 2246 N N . GLN A 1 296 ? 0.692 -7.115 -3.728 1.00 92.00 296 GLN A N 1
ATOM 2247 C CA . GLN A 1 296 ? -0.109 -8.011 -4.545 1.00 92.00 296 GLN A CA 1
ATOM 2248 C C . GLN A 1 296 ? 0.261 -7.788 -6.014 1.00 92.00 296 GLN A C 1
ATOM 2250 O O . GLN A 1 296 ? 0.182 -6.664 -6.518 1.00 92.00 296 GLN A O 1
ATOM 2255 N N . VAL A 1 297 ? 0.639 -8.858 -6.716 1.00 93.31 297 VAL A N 1
ATOM 2256 C CA . VAL A 1 297 ? 0.825 -8.832 -8.170 1.00 93.31 297 VAL A CA 1
ATOM 2257 C C . VAL A 1 297 ? -0.514 -9.134 -8.835 1.00 93.31 297 VAL A C 1
ATOM 2259 O O . VAL A 1 297 ? -1.114 -10.180 -8.607 1.00 93.31 297 VAL A O 1
ATOM 2262 N N . LEU A 1 298 ? -0.992 -8.202 -9.656 1.00 91.31 298 LEU A N 1
ATOM 2263 C CA . LEU A 1 298 ? -2.272 -8.307 -10.359 1.00 91.31 298 LEU A CA 1
ATOM 2264 C C . LEU A 1 298 ? -2.108 -8.925 -11.750 1.00 91.31 298 LEU A C 1
ATOM 2266 O O . LEU A 1 298 ? -2.980 -9.651 -12.214 1.00 91.31 298 LEU A O 1
ATOM 2270 N N . THR A 1 299 ? -0.980 -8.654 -12.417 1.00 92.38 299 THR A N 1
ATOM 2271 C CA . THR A 1 299 ? -0.702 -9.162 -13.770 1.00 92.38 299 THR A CA 1
ATOM 2272 C C . THR A 1 299 ? 0.697 -9.783 -13.846 1.00 92.38 299 THR A C 1
ATOM 2274 O O . THR A 1 299 ? 1.636 -9.136 -14.317 1.00 92.38 299 THR A O 1
ATOM 2277 N N . PRO A 1 300 ? 0.874 -11.054 -13.431 1.00 90.69 300 PRO A N 1
ATOM 2278 C CA . PRO A 1 300 ? 2.176 -11.730 -13.478 1.00 90.69 300 PRO A CA 1
ATOM 2279 C C . PRO A 1 300 ? 2.790 -11.795 -14.886 1.00 90.69 300 PRO A C 1
ATOM 2281 O O . PRO A 1 300 ? 4.007 -11.743 -15.040 1.00 90.69 300 PRO A O 1
ATOM 2284 N N . ALA A 1 301 ? 1.956 -11.839 -15.932 1.00 89.81 301 ALA A N 1
ATOM 2285 C CA . ALA A 1 301 ? 2.397 -11.874 -17.329 1.00 89.81 301 ALA A CA 1
ATOM 2286 C C . ALA A 1 301 ? 3.100 -10.586 -17.804 1.00 89.81 301 ALA A C 1
ATOM 2288 O O . ALA A 1 301 ? 3.764 -10.603 -18.838 1.00 89.81 301 ALA A O 1
ATOM 2289 N N . ALA A 1 302 ? 2.970 -9.476 -17.069 1.00 91.00 302 ALA A N 1
ATOM 2290 C CA . ALA A 1 302 ? 3.677 -8.233 -17.376 1.00 91.00 302 ALA A CA 1
ATOM 2291 C C . ALA A 1 302 ? 5.175 -8.297 -17.026 1.00 91.00 302 ALA A C 1
ATOM 2293 O O . ALA A 1 302 ? 5.950 -7.441 -17.452 1.00 91.00 302 ALA A O 1
ATOM 2294 N N . PHE A 1 303 ? 5.594 -9.305 -16.258 1.00 92.75 303 PHE A N 1
ATOM 2295 C CA . PHE A 1 303 ? 6.979 -9.503 -15.860 1.00 92.75 303 PHE A CA 1
ATOM 2296 C C . PHE A 1 303 ? 7.652 -10.514 -16.785 1.00 92.75 303 PHE A C 1
ATOM 2298 O O . PHE A 1 303 ? 7.087 -11.549 -17.132 1.00 92.75 303 PHE A O 1
ATOM 2305 N N . ALA A 1 304 ? 8.914 -10.258 -17.138 1.00 83.75 304 ALA A N 1
ATOM 2306 C CA . ALA A 1 304 ? 9.696 -11.195 -17.947 1.00 83.75 304 ALA A CA 1
ATOM 2307 C C . ALA A 1 304 ? 9.903 -12.555 -17.249 1.00 83.75 304 ALA A C 1
ATOM 2309 O O . ALA A 1 304 ? 10.125 -13.570 -17.905 1.00 83.75 304 ALA A O 1
ATOM 2310 N N . ASN A 1 305 ? 9.843 -12.572 -15.914 1.00 81.50 305 ASN A N 1
ATOM 2311 C CA . ASN A 1 305 ? 9.879 -13.786 -15.115 1.00 81.50 305 ASN A CA 1
ATOM 2312 C C . ASN A 1 305 ? 8.459 -14.160 -14.667 1.00 81.50 305 ASN A C 1
ATOM 2314 O O . ASN A 1 305 ? 7.896 -13.502 -13.795 1.00 81.50 305 ASN A O 1
ATOM 2318 N N . GLY A 1 306 ? 7.920 -15.256 -15.208 1.00 77.31 306 GLY A N 1
ATOM 2319 C CA . GLY A 1 306 ? 6.586 -15.760 -14.859 1.00 77.31 306 GLY A CA 1
ATOM 2320 C C . GLY A 1 306 ? 6.430 -16.270 -13.417 1.00 77.31 306 GLY A C 1
ATOM 2321 O O . GLY A 1 306 ? 5.331 -16.643 -13.032 1.00 77.31 306 GLY A O 1
ATOM 2322 N N . GLN A 1 307 ? 7.502 -16.293 -12.618 1.00 88.19 307 GLN A N 1
ATOM 2323 C CA . GLN A 1 307 ? 7.501 -16.649 -11.192 1.00 88.19 307 GLN A CA 1
ATOM 2324 C C . GLN A 1 307 ? 7.752 -15.428 -10.292 1.00 88.19 307 GLN A C 1
ATOM 2326 O O . GLN A 1 307 ? 8.362 -15.548 -9.226 1.00 88.19 307 GLN A O 1
ATOM 2331 N N . ILE A 1 308 ? 7.329 -14.235 -10.722 1.00 93.38 308 ILE A N 1
ATOM 2332 C CA . ILE A 1 308 ? 7.549 -12.999 -9.963 1.00 93.38 308 ILE A CA 1
ATOM 2333 C C . ILE A 1 308 ? 6.980 -13.073 -8.538 1.00 93.38 308 ILE A C 1
ATOM 2335 O O . ILE A 1 308 ? 7.644 -12.617 -7.615 1.00 93.38 308 ILE A O 1
ATOM 2339 N N . ASP A 1 309 ? 5.833 -13.729 -8.342 1.00 89.75 309 ASP A N 1
ATOM 2340 C CA . ASP A 1 309 ? 5.209 -13.904 -7.025 1.00 89.75 309 ASP A CA 1
ATOM 2341 C C . ASP A 1 309 ? 6.080 -14.702 -6.054 1.00 89.75 309 ASP A C 1
ATOM 2343 O O . ASP A 1 309 ? 6.246 -14.309 -4.903 1.00 89.75 309 ASP A O 1
ATOM 2347 N N . VAL A 1 310 ? 6.682 -15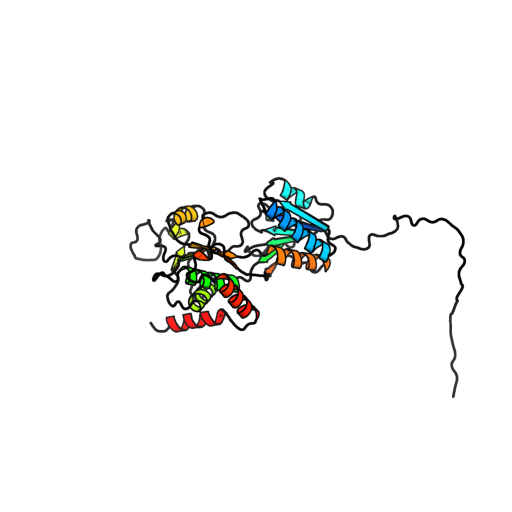.796 -6.531 1.00 91.50 310 VAL A N 1
ATOM 2348 C CA . VAL A 1 310 ? 7.582 -16.637 -5.725 1.00 91.50 310 VAL A CA 1
ATOM 2349 C C . VAL A 1 310 ? 8.856 -15.869 -5.384 1.00 91.50 310 VAL A C 1
ATOM 2351 O O . VAL A 1 310 ? 9.361 -15.946 -4.269 1.00 91.50 310 VAL A O 1
ATOM 2354 N N . ARG A 1 311 ? 9.387 -15.091 -6.337 1.00 93.50 311 ARG A N 1
ATOM 2355 C CA . ARG A 1 311 ? 10.558 -14.242 -6.081 1.00 93.50 311 ARG A CA 1
ATOM 2356 C C . ARG A 1 311 ? 10.254 -13.160 -5.057 1.00 93.50 311 ARG A C 1
ATOM 2358 O O . ARG A 1 311 ? 11.093 -12.915 -4.200 1.00 93.50 311 ARG A O 1
ATOM 2365 N N . LEU A 1 312 ? 9.092 -12.523 -5.158 1.00 94.44 312 LEU A N 1
ATOM 2366 C CA . LEU A 1 312 ? 8.667 -11.491 -4.225 1.00 94.44 312 LEU A CA 1
ATOM 2367 C C . LEU A 1 312 ? 8.570 -12.057 -2.805 1.00 94.44 312 LEU A C 1
ATOM 2369 O O . LEU A 1 312 ? 9.171 -11.496 -1.897 1.00 94.44 312 LEU A O 1
ATOM 2373 N N . GLU A 1 313 ? 7.925 -13.210 -2.643 1.00 93.25 313 GLU A N 1
ATOM 2374 C CA . GLU A 1 313 ? 7.819 -13.917 -1.362 1.00 93.25 313 GLU A CA 1
ATOM 2375 C C . GLU A 1 313 ? 9.197 -14.240 -0.763 1.00 93.25 313 GLU A C 1
ATOM 2377 O O . GLU A 1 313 ? 9.470 -13.887 0.382 1.00 93.25 313 GLU A O 1
ATOM 2382 N N . LEU A 1 314 ? 10.122 -14.789 -1.559 1.00 94.56 314 LEU A N 1
ATOM 2383 C CA . LEU A 1 314 ? 11.493 -15.060 -1.108 1.00 94.56 314 LEU A CA 1
ATOM 2384 C C . LEU A 1 314 ? 12.245 -13.788 -0.686 1.00 94.56 314 LEU A C 1
ATOM 2386 O O . LEU A 1 314 ? 12.981 -13.805 0.299 1.00 94.56 314 LEU A O 1
ATOM 2390 N N . ILE A 1 315 ? 12.085 -12.682 -1.417 1.00 95.50 315 ILE A N 1
ATOM 2391 C CA . ILE A 1 315 ? 12.703 -11.394 -1.063 1.00 95.50 315 ILE A CA 1
ATOM 2392 C C . ILE A 1 315 ? 12.146 -10.901 0.275 1.00 95.50 315 ILE A C 1
ATOM 2394 O O . ILE A 1 315 ? 12.899 -10.458 1.141 1.00 95.50 315 ILE A O 1
ATOM 2398 N N . GLU A 1 316 ? 10.832 -10.989 0.465 1.00 94.44 316 GLU A N 1
ATOM 2399 C CA . GLU A 1 316 ? 10.170 -10.575 1.699 1.00 94.44 316 GLU A CA 1
ATOM 2400 C C . GLU A 1 316 ? 10.603 -11.413 2.903 1.00 94.44 316 GLU A C 1
ATOM 2402 O O . GLU A 1 316 ? 10.883 -10.842 3.960 1.00 94.44 316 GLU A O 1
ATOM 2407 N N . GLU A 1 317 ? 10.719 -12.732 2.736 1.00 93.81 317 GLU A N 1
ATOM 2408 C CA . GLU A 1 317 ? 11.272 -13.642 3.742 1.00 93.81 317 GLU A CA 1
ATOM 2409 C C . GLU A 1 317 ? 12.717 -13.277 4.089 1.00 93.81 317 GLU A C 1
ATOM 2411 O O . GLU A 1 317 ? 13.077 -13.202 5.264 1.00 93.81 317 GLU A O 1
ATOM 2416 N N . GLN A 1 318 ? 13.548 -12.995 3.083 1.00 95.00 318 GLN A N 1
ATOM 2417 C CA . GLN A 1 318 ? 14.945 -12.630 3.297 1.00 95.00 318 GLN A CA 1
ATOM 2418 C C . GLN A 1 318 ? 15.100 -11.304 4.047 1.00 95.00 318 GLN A C 1
ATOM 2420 O O . GLN A 1 318 ? 15.988 -11.208 4.902 1.00 95.00 318 GLN A O 1
ATOM 2425 N N . ILE A 1 319 ? 14.247 -10.314 3.754 1.00 93.81 319 ILE A N 1
ATOM 2426 C CA . ILE A 1 319 ? 14.180 -9.040 4.488 1.00 93.81 319 ILE A CA 1
ATOM 2427 C C . ILE A 1 319 ? 13.729 -9.294 5.927 1.00 93.81 319 ILE A C 1
ATOM 2429 O O . ILE A 1 319 ? 14.386 -8.836 6.859 1.00 93.81 319 ILE A O 1
ATOM 2433 N N . GLY A 1 320 ? 12.653 -10.064 6.124 1.00 90.62 320 GLY A N 1
ATOM 2434 C CA . GLY A 1 320 ? 12.134 -10.396 7.454 1.00 90.62 320 GLY A CA 1
ATOM 2435 C C . GLY A 1 320 ? 13.133 -11.173 8.318 1.00 90.62 320 GLY A C 1
ATOM 2436 O O . GLY A 1 320 ? 13.229 -10.936 9.519 1.00 90.62 320 GLY A O 1
ATOM 2437 N N . ALA A 1 321 ? 13.929 -12.051 7.702 1.00 92.50 321 ALA A N 1
ATOM 2438 C CA . ALA A 1 321 ? 15.009 -12.790 8.352 1.00 92.50 321 ALA A CA 1
ATOM 2439 C C . ALA A 1 321 ? 16.298 -11.964 8.546 1.00 92.50 321 ALA A C 1
ATOM 2441 O O . ALA A 1 321 ? 17.246 -12.445 9.166 1.00 92.50 321 ALA A O 1
ATOM 2442 N N . GLY A 1 322 ? 16.377 -10.751 7.987 1.00 92.25 322 GLY A N 1
ATOM 2443 C CA . GLY A 1 322 ? 17.562 -9.887 8.029 1.00 92.25 322 GLY A CA 1
ATOM 2444 C C . GLY A 1 322 ? 18.726 -10.336 7.134 1.00 92.25 322 GLY A C 1
ATOM 2445 O O . GLY A 1 322 ? 19.790 -9.721 7.154 1.00 92.25 322 GLY A O 1
ATOM 2446 N N . SER A 1 323 ? 18.539 -11.394 6.339 1.00 93.88 323 SER A N 1
ATOM 2447 C CA . SER A 1 323 ? 19.528 -11.893 5.368 1.00 93.88 323 SER A CA 1
ATOM 2448 C C . SER A 1 323 ? 19.671 -11.001 4.130 1.00 93.88 323 SER A C 1
ATOM 2450 O O . SER A 1 323 ? 20.721 -11.006 3.489 1.00 93.88 323 SER A O 1
ATOM 2452 N N . LEU A 1 324 ? 18.643 -10.206 3.824 1.00 94.06 324 LEU A N 1
ATOM 2453 C CA . LEU A 1 324 ? 18.670 -9.154 2.815 1.00 94.06 324 LEU A CA 1
ATOM 2454 C C . LEU A 1 324 ? 18.413 -7.809 3.494 1.00 94.06 324 LEU A C 1
ATOM 2456 O O . LEU A 1 324 ? 17.360 -7.605 4.090 1.00 94.06 324 LEU A O 1
ATOM 2460 N N . ASN A 1 325 ? 19.361 -6.878 3.377 1.00 93.25 325 ASN A N 1
ATOM 2461 C CA . ASN A 1 325 ? 19.188 -5.511 3.857 1.00 93.25 325 ASN A CA 1
ATOM 2462 C C . ASN A 1 325 ? 19.068 -4.548 2.659 1.00 93.25 325 ASN A C 1
ATOM 2464 O O . ASN A 1 325 ? 20.083 -4.291 2.002 1.00 93.25 325 ASN A O 1
ATOM 2468 N N . PRO A 1 326 ? 17.872 -3.984 2.390 1.00 92.50 326 PRO A N 1
ATOM 2469 C CA . PRO A 1 326 ? 17.658 -2.995 1.331 1.00 92.50 326 PRO A CA 1
ATOM 2470 C C . PRO A 1 326 ? 18.664 -1.837 1.338 1.00 92.50 326 PRO A C 1
ATOM 2472 O O . PRO A 1 326 ? 19.119 -1.401 0.282 1.00 92.50 326 PRO A O 1
ATOM 2475 N N . GLU A 1 327 ? 19.087 -1.371 2.515 1.00 89.19 327 GLU A N 1
ATOM 2476 C CA . GLU A 1 327 ? 19.973 -0.208 2.642 1.00 89.19 327 GLU A CA 1
ATOM 2477 C C . GLU A 1 327 ? 21.380 -0.456 2.072 1.00 89.19 327 GLU A C 1
ATOM 2479 O O . GLU A 1 327 ? 22.056 0.483 1.644 1.00 89.19 327 GLU A O 1
ATOM 2484 N N . GLN A 1 328 ? 21.818 -1.716 1.976 1.00 89.25 328 GLN A N 1
ATOM 2485 C CA . GLN A 1 328 ? 23.109 -2.065 1.370 1.00 89.25 328 GLN A CA 1
ATOM 2486 C C . GLN A 1 328 ? 23.162 -1.721 -0.125 1.00 89.25 328 GLN A C 1
ATOM 2488 O O . GLN A 1 328 ? 24.231 -1.408 -0.650 1.00 89.25 328 GLN A O 1
ATOM 2493 N N . TYR A 1 329 ? 22.010 -1.703 -0.797 1.00 85.44 329 TYR A N 1
ATOM 2494 C CA . TYR A 1 329 ? 21.904 -1.393 -2.223 1.00 85.44 329 TYR A CA 1
ATOM 2495 C C . TYR A 1 329 ? 21.868 0.116 -2.503 1.00 85.44 329 TYR A C 1
ATOM 2497 O O . TYR A 1 329 ? 22.064 0.525 -3.643 1.00 85.44 329 TYR A O 1
ATOM 2505 N N . ILE A 1 330 ? 21.735 0.958 -1.469 1.00 76.00 330 ILE A N 1
ATOM 2506 C CA . ILE A 1 330 ? 21.929 2.416 -1.573 1.00 76.00 330 ILE A CA 1
ATOM 2507 C C . ILE A 1 330 ? 23.425 2.748 -1.714 1.00 76.00 330 ILE A C 1
ATOM 2509 O O . ILE A 1 330 ? 23.814 3.682 -2.415 1.00 76.00 330 ILE A O 1
ATOM 2513 N N . ALA A 1 331 ? 24.300 1.985 -1.047 1.00 55.34 331 ALA A N 1
ATOM 2514 C CA . ALA A 1 331 ? 25.739 2.256 -1.021 1.00 55.34 331 ALA A CA 1
ATOM 2515 C C . ALA A 1 331 ? 26.411 2.064 -2.393 1.00 55.34 331 ALA A C 1
ATOM 2517 O O . ALA A 1 331 ? 27.346 2.798 -2.720 1.00 55.34 331 ALA A O 1
ATOM 2518 N N . ALA A 1 332 ? 25.898 1.141 -3.214 1.00 52.69 332 ALA A N 1
ATOM 2519 C CA . ALA A 1 332 ? 26.339 0.949 -4.595 1.00 52.69 332 ALA A CA 1
ATOM 2520 C C . ALA A 1 332 ? 26.088 2.203 -5.462 1.00 52.69 332 ALA A C 1
ATOM 2522 O O . ALA A 1 332 ? 26.954 2.592 -6.245 1.00 52.69 332 ALA A O 1
ATOM 2523 N N . VAL A 1 333 ? 24.973 2.912 -5.229 1.00 52.16 333 VAL A N 1
ATOM 2524 C CA . VAL A 1 333 ? 24.625 4.186 -5.895 1.00 52.16 333 VAL A CA 1
ATOM 2525 C C . VAL A 1 333 ? 25.651 5.278 -5.596 1.00 52.16 333 VAL A C 1
ATOM 2527 O O . VAL A 1 333 ? 26.063 6.034 -6.475 1.00 52.16 333 VAL A O 1
ATOM 2530 N N . ARG A 1 334 ? 26.115 5.349 -4.342 1.00 51.88 334 ARG A N 1
ATOM 2531 C CA . ARG A 1 334 ? 27.065 6.379 -3.889 1.00 51.88 334 ARG A CA 1
ATOM 2532 C C . ARG A 1 334 ? 28.488 6.172 -4.412 1.00 51.88 334 ARG A C 1
ATOM 2534 O O . ARG A 1 334 ? 29.248 7.136 -4.466 1.00 51.88 334 ARG A O 1
ATOM 2541 N N . GLN A 1 335 ? 28.865 4.944 -4.770 1.00 47.38 335 GLN A N 1
ATOM 2542 C CA . GLN A 1 335 ? 30.185 4.650 -5.339 1.00 47.38 335 GLN A CA 1
ATOM 2543 C C . GLN A 1 335 ? 30.226 4.845 -6.862 1.00 47.38 335 GLN A C 1
ATOM 2545 O O . GLN A 1 335 ? 31.259 5.274 -7.368 1.00 47.38 335 GLN A O 1
ATOM 2550 N N . GLY A 1 336 ? 29.111 4.626 -7.572 1.00 45.25 336 GLY A N 1
ATOM 2551 C CA . GLY A 1 336 ? 29.002 4.910 -9.010 1.00 45.25 336 GLY A CA 1
ATOM 2552 C C . GLY A 1 336 ? 29.082 6.405 -9.352 1.00 45.25 336 GLY A C 1
ATOM 2553 O O . GLY A 1 336 ? 29.780 6.779 -10.283 1.00 45.25 336 GLY A O 1
ATOM 2554 N N . ASN A 1 337 ? 28.476 7.275 -8.535 1.00 43.12 337 ASN A N 1
ATOM 2555 C CA . ASN A 1 337 ? 28.458 8.732 -8.762 1.00 43.12 337 ASN A CA 1
ATOM 2556 C C . ASN A 1 337 ? 29.741 9.478 -8.331 1.00 43.12 337 ASN A C 1
ATOM 2558 O O . ASN A 1 337 ? 29.763 10.705 -8.322 1.00 43.12 337 ASN A O 1
ATOM 2562 N N . ARG A 1 338 ? 30.799 8.769 -7.916 1.00 37.31 338 ARG A N 1
ATOM 2563 C CA . ARG A 1 338 ? 32.106 9.366 -7.567 1.00 37.31 338 ARG A CA 1
ATOM 2564 C C . ARG A 1 338 ? 33.174 9.173 -8.648 1.00 37.31 338 ARG A C 1
ATOM 2566 O O . ARG A 1 338 ? 34.314 9.572 -8.421 1.00 37.31 338 ARG A O 1
ATOM 2573 N N . ALA A 1 339 ? 32.824 8.537 -9.765 1.00 34.81 339 ALA A N 1
ATOM 2574 C CA . ALA A 1 339 ? 33.753 8.193 -10.839 1.00 34.81 339 ALA A CA 1
ATOM 2575 C C . ALA A 1 339 ? 33.615 9.057 -12.109 1.00 34.81 339 ALA A C 1
ATOM 2577 O O . ALA A 1 339 ? 34.292 8.744 -13.086 1.00 34.81 339 ALA A O 1
ATOM 2578 N N . ASP A 1 340 ? 32.826 10.138 -12.066 1.00 35.84 340 ASP A N 1
ATOM 2579 C CA . ASP A 1 340 ? 32.740 11.161 -13.121 1.00 35.84 340 ASP A CA 1
ATOM 2580 C C . ASP A 1 340 ? 33.205 12.532 -12.603 1.00 35.84 340 ASP A C 1
ATOM 2582 O O . ASP A 1 340 ? 32.759 12.943 -11.503 1.00 35.84 340 ASP A O 1
#

Solvent-accessible surface area (backbone atoms only — not comparable to full-atom values): 19918 Å² total; per-residue (Å²): 131,85,89,85,87,90,78,89,89,86,87,76,92,78,81,86,78,90,71,93,69,96,68,76,82,63,77,86,76,62,71,79,92,57,87,64,48,21,39,38,37,49,38,76,60,84,50,72,69,52,42,50,54,50,51,50,53,51,51,50,50,19,59,78,62,66,37,45,68,50,79,41,51,60,87,39,85,68,42,63,71,48,59,78,66,45,87,65,57,45,35,39,38,32,49,58,83,43,83,64,51,70,59,52,49,70,75,36,69,88,37,35,35,43,23,33,32,88,68,77,81,43,86,44,70,36,27,21,32,39,24,67,49,60,62,61,48,31,20,50,49,19,24,52,34,40,43,40,16,63,92,41,93,46,41,31,25,33,36,27,73,59,90,73,54,90,80,35,69,66,53,37,23,26,48,12,14,23,40,68,62,70,51,85,77,69,66,40,78,42,34,46,44,46,56,58,56,66,67,79,82,84,89,77,96,70,97,67,75,89,79,62,64,79,80,36,46,42,15,30,37,38,76,36,87,73,50,77,63,32,50,63,51,51,67,78,50,89,48,37,32,32,45,71,59,56,65,84,66,89,60,88,66,57,92,37,39,33,30,30,43,33,75,49,62,69,48,48,51,52,51,52,51,53,27,55,74,69,68,68,64,74,40,47,36,76,41,72,50,78,43,99,46,66,62,39,74,71,40,57,84,63,30,84,50,82,56,52,69,61,51,48,51,54,51,52,51,29,41,75,70,62,78,40,60,67,70,64,37,40,56,58,58,62,60,61,71,68,77,118

pLDDT: mean 80.65, std 20.81, range [26.83, 98.12]